Protein AF-0000000080747857 (afdb_homodimer)

Solvent-accessible surface area (backbone atoms only — not comparable to full-atom values): 18168 Å² total; per-residue (Å²): 107,66,57,78,46,68,78,31,70,60,82,55,69,85,40,59,37,29,27,47,71,53,48,70,87,49,86,64,90,66,82,72,63,71,44,78,47,37,51,54,61,51,41,72,74,31,52,24,34,41,38,31,35,34,47,44,58,64,29,63,53,42,58,71,52,43,49,47,42,43,64,75,38,40,67,60,43,40,74,64,56,38,53,33,35,35,39,34,22,41,48,57,42,42,39,35,45,52,38,42,47,72,74,64,55,56,51,40,86,50,38,45,49,33,14,25,64,72,30,50,60,35,48,43,34,63,42,48,30,80,77,49,93,91,25,58,32,23,19,22,22,25,37,31,30,48,73,51,24,19,68,39,67,24,68,38,90,46,38,81,73,55,67,55,58,40,22,44,70,49,51,56,70,70,96,107,64,58,78,46,68,79,31,69,62,83,56,68,86,41,57,36,29,26,49,72,53,46,71,87,50,84,64,90,65,82,71,64,72,44,78,49,36,49,54,61,51,41,72,76,31,54,24,34,42,37,32,34,33,47,45,58,64,29,63,54,43,58,70,50,43,49,48,42,43,62,76,39,41,67,60,42,40,74,64,56,37,53,34,36,35,40,33,22,42,47,57,42,43,39,34,44,52,39,42,49,72,72,64,54,57,51,42,84,50,37,43,49,32,15,26,64,74,30,52,61,36,48,45,36,63,42,47,30,78,77,51,94,92,24,59,31,24,20,22,23,26,38,32,31,47,74,49,24,20,67,40,70,24,69,37,90,46,39,81,73,56,68,57,58,40,21,42,70,51,49,56,70,71,96

Foldseek 3Di:
DAAADFQAFPDQDFAKKKAWWDAQVDPDPDDTDIDMDGPVVVCQVWFKEKEKEAFDQPQCCCQPAAVLQCVVCVVVCVVVPGQAYEYEKQDDRVSQVVSCVVSPNRTRRRYTHIHRHLCSRQVVNVQWDDPDDSDTIGFTWMWMHGRRGTQDTGHDPHRNHDDDCRHPVVVSVRD/DAAADFQAFPDQDFAKKKAWWDAQVDPDPDDTDIDMDGPVVVCQVWFKEKEKEAFDQPQCCVQPFAVLQCVVCVVVCVVVPGQAYEYEKQDDRVSQVVSCVVSPNRTRRRYTHIHRHLCSRQVVNVQWDDPDDSDTIGFTWMWMHGRRGTQDTGHDPHRNHDDDCRHVVNVSVRD

Organism: Candida glabrata (strain ATCC 2001 / BCRC 20586 / JCM 3761 / NBRC 0622 / NRRL Y-65 / CBS 138) (NCBI:txid284593)

Sequence (350 aa):
MAAPQVNEKFDVKDIKFQYIDFDQSVSHDACAMPSTTSWSDFLAKNKTVVITGAPAAFSPTCSISHIPGYISKLSDLEAKGVDQVVVVTVDNPFANEAWAKNLGVQNTKHIKFATDAGAELVRHLGYELKVGEGVYWSGRWTVIVKDGVVVYAGNESNPASDVTVSSVEEALKHLMAAPQVNEKFDVKDIKFQYIDFDQSVSHDACAMPSTTSWSDFLAKNKTVVITGAPAAFSPTCSISHIPGYISKLSDLEAKGVDQVVVVTVDNPFANEAWAKNLGVQNTKHIKFATDAGAELVRHLGYELKVGEGVYWSGRWTVIVKDGVVVYAGNESNPASDVTVSSVEEALKHL

Nearest PDB structures (foldseek):
  4dss-assembly1_A-2  TM=9.808E-01  e=6.074E-27  Saccharomyces cerevisiae S288C
  4h86-assembly1_A-2  TM=9.584E-01  e=3.049E-26  Saccharomyces cerevisiae S288C
  4dsq-assembly1_A  TM=9.529E-01  e=3.049E-26  Saccharomyces cerevisiae S288C
  4owy-assembly1_A  TM=9.624E-01  e=7.267E-26  Saccharomyces cerevisiae BY4741
  4owy-assembly2_C  TM=9.623E-01  e=4.394E-25  Saccharomyces cerevisiae BY4741

GO terms:
  GO:0062040 fungal biofilm matrix (C, IDA)
  GO:0005576 extracellular region (C, IDA)
  GO:0005829 cytosol (C, IDA)
  GO:0009986 cell surface (C, IDA)

InterPro domains:
  IPR013740 Redoxin [PF08534] (27-172)
  IPR013766 Thioredoxin domain [PS51352] (1-175)
  IPR036249 Thioredoxin-like superfamily [SSF52833] (36-174)
  IPR037944 Peroxiredoxin-5-like [PTHR10430] (13-174)
  IPR037944 Peroxiredoxin-5-like [cd03013] (30-173)

pLDDT: mean 95.69, std 7.65, range [52.0, 98.94]

Radius of gyration: 20.9 Å; Cα contacts (8 Å, |Δi|>4): 794; chains: 2; bounding box: 42×62×46 Å

Secondary structure (DSSP, 8-state):
-PPP-TTSB---TT-EEEE---BTTS---S-PPPEEEEHHHHHHH-SEEEEEE-SSTT-HHIIIIIHHHHHHTHHHHHHTT--EEEEEESS-HHHHHHHHHHTT--B-SSEEEEE-GGGHHHHHHT-EEEEETTEEEE--EEEEEETTEEEEEEE-SSTTT--STTSHHHHHHT-/-PPP-TTSB---TT-EEEE---BTTS---S-PPPEEEEHHHHHHH-SEEEEEE-SSTT-HHIIIIIHHHHHHTHHHHHHTT--EEEEEESS-HHHHHHHHHHTT--B-SSEEEEE-GGGHHHHHHT-EEEEETTEEEE--EEEEEETTEEEEEEE-SSTTT--STTSHHHHHHT-

Structure (mmCIF, N/CA/C/O backbone):
data_AF-0000000080747857-model_v1
#
loop_
_entity.id
_entity.type
_entity.pdbx_description
1 polymer 'Candida glabrata strain CBS138 chromosome M complete sequence'
#
loop_
_atom_site.group_PDB
_atom_site.id
_atom_site.type_symbol
_atom_site.label_atom_id
_atom_site.label_alt_id
_atom_site.label_comp_id
_atom_site.label_asym_id
_atom_site.label_entity_id
_atom_site.label_seq_id
_atom_site.pdbx_PDB_ins_code
_atom_site.Cartn_x
_atom_site.Cartn_y
_atom_site.Cartn_z
_atom_site.occupancy
_atom_site.B_iso_or_equiv
_atom_site.auth_seq_id
_atom_site.auth_comp_id
_atom_site.auth_asym_id
_atom_site.auth_atom_id
_atom_site.pdbx_PDB_model_num
ATOM 1 N N . MET A 1 1 ? -18.656 -13.203 -12.836 1 61.56 1 MET A N 1
ATOM 2 C CA . MET A 1 1 ? -17.312 -13.398 -12.297 1 61.56 1 MET A CA 1
ATOM 3 C C . MET A 1 1 ? -17.156 -14.805 -11.734 1 61.56 1 MET A C 1
ATOM 5 O O . MET A 1 1 ? -17.891 -15.211 -10.828 1 61.56 1 MET A O 1
ATOM 9 N N . ALA A 1 2 ? -16.719 -15.766 -12.328 1 73.12 2 ALA A N 1
ATOM 10 C CA . ALA A 1 2 ? -16.766 -17.109 -11.758 1 73.12 2 ALA A CA 1
ATOM 11 C C . ALA A 1 2 ? -15.414 -17.484 -11.141 1 73.12 2 ALA A C 1
ATOM 13 O O . ALA A 1 2 ? -14.359 -17.109 -11.664 1 73.12 2 ALA A O 1
ATOM 14 N N . ALA A 1 3 ? -15.445 -17.984 -9.969 1 88.62 3 ALA A N 1
ATOM 15 C CA . ALA A 1 3 ? -14.281 -18.516 -9.266 1 88.62 3 ALA A CA 1
ATOM 16 C C . ALA A 1 3 ? -13.531 -19.516 -10.141 1 88.62 3 ALA A C 1
ATOM 18 O O . ALA A 1 3 ? -14.148 -20.281 -10.883 1 88.62 3 ALA A O 1
ATOM 19 N N . PRO A 1 4 ? -12.273 -19.5 -10.164 1 96.44 4 PRO A N 1
ATOM 20 C CA . PRO A 1 4 ? -11.5 -20.469 -10.93 1 96.44 4 PRO A CA 1
ATOM 21 C C . PRO A 1 4 ? -11.906 -21.922 -10.617 1 96.44 4 PRO A C 1
ATOM 23 O O . PRO A 1 4 ? -12.195 -22.234 -9.469 1 96.44 4 PRO A O 1
ATOM 26 N N . GLN A 1 5 ? -11.953 -22.734 -11.664 1 96.12 5 GLN A N 1
ATOM 27 C CA . GLN A 1 5 ? -12.297 -24.141 -11.539 1 96.12 5 GLN A CA 1
ATOM 28 C C . GLN A 1 5 ? -11.172 -25.031 -12.062 1 96.12 5 GLN A C 1
ATOM 30 O O . GLN A 1 5 ? -10.633 -24.797 -13.141 1 96.12 5 GLN A O 1
ATOM 35 N N . VAL A 1 6 ? -10.914 -26.031 -11.328 1 97.75 6 VAL A N 1
ATOM 36 C CA . VAL A 1 6 ? -9.867 -26.969 -11.727 1 97.75 6 VAL A CA 1
ATOM 37 C C . VAL A 1 6 ? -10.219 -27.609 -13.07 1 97.75 6 VAL A C 1
ATOM 39 O O . VAL A 1 6 ? -11.383 -27.953 -13.312 1 97.75 6 VAL A O 1
ATOM 42 N N . ASN A 1 7 ? -9.297 -27.672 -13.891 1 97.94 7 ASN A N 1
ATOM 43 C CA . ASN A 1 7 ? -9.383 -28.281 -15.211 1 97.94 7 ASN A CA 1
ATOM 44 C C . ASN A 1 7 ? -10.055 -27.359 -16.219 1 97.94 7 ASN A C 1
ATOM 46 O O . ASN A 1 7 ? -10.383 -27.766 -17.328 1 97.94 7 ASN A O 1
ATOM 50 N N . GLU A 1 8 ? -10.297 -26.203 -15.859 1 97.31 8 GLU A N 1
ATOM 51 C CA . GLU A 1 8 ? -10.797 -25.172 -16.766 1 97.31 8 GLU A CA 1
ATOM 52 C C . GLU A 1 8 ? -9.734 -24.109 -17.031 1 97.31 8 GLU A C 1
ATOM 54 O O . GLU A 1 8 ? -8.789 -23.969 -16.266 1 97.31 8 GLU A O 1
ATOM 59 N N . LYS A 1 9 ? -9.906 -23.484 -18.109 1 96.88 9 LYS A N 1
ATOM 60 C CA . LYS A 1 9 ? -9.008 -22.375 -18.438 1 96.88 9 LYS A CA 1
ATOM 61 C C . LYS A 1 9 ? -9.094 -21.281 -17.375 1 96.88 9 LYS A C 1
ATOM 63 O O . LYS A 1 9 ? -10.18 -20.953 -16.906 1 96.88 9 LYS A O 1
ATOM 68 N N . PHE A 1 10 ? -7.961 -20.766 -16.922 1 97.12 10 PHE A N 1
ATOM 69 C CA . PHE A 1 10 ? -7.938 -19.609 -16.047 1 97.12 10 PHE A CA 1
ATOM 70 C C . PHE A 1 10 ? -8.312 -18.344 -16.797 1 97.12 10 PHE A C 1
ATOM 72 O O . PHE A 1 10 ? -7.449 -17.703 -17.406 1 97.12 10 PHE A O 1
ATOM 79 N N . ASP A 1 11 ? -9.453 -17.938 -16.719 1 93.06 11 ASP A N 1
ATOM 80 C CA . ASP A 1 11 ? -9.969 -16.797 -17.469 1 93.06 11 ASP A CA 1
ATOM 81 C C . ASP A 1 11 ? -9.688 -15.484 -16.75 1 93.06 11 ASP A C 1
ATOM 83 O O . ASP A 1 11 ? -10.312 -15.188 -15.727 1 93.06 11 ASP A O 1
ATOM 87 N N . VAL A 1 12 ? -8.805 -14.703 -17.25 1 92.69 12 VAL A N 1
ATOM 88 C CA . VAL A 1 12 ? -8.398 -13.461 -16.609 1 92.69 12 VAL A CA 1
ATOM 89 C C . VAL A 1 12 ? -8.711 -12.281 -17.531 1 92.69 12 VAL A C 1
ATOM 91 O O . VAL A 1 12 ? -8.367 -11.133 -17.219 1 92.69 12 VAL A O 1
ATOM 94 N N . LYS A 1 13 ? -9.367 -12.492 -18.562 1 89.44 13 LYS A N 1
ATOM 95 C CA . LYS A 1 13 ? -9.688 -11.445 -19.531 1 89.44 13 LYS A CA 1
ATOM 96 C C . LYS A 1 13 ? -8.445 -10.625 -19.891 1 89.44 13 LYS A C 1
ATOM 98 O O . LYS A 1 13 ? -7.352 -11.172 -20.031 1 89.44 13 LYS A O 1
ATOM 103 N N . ASP A 1 14 ? -8.562 -9.422 -20.156 1 91.62 14 ASP A N 1
ATOM 104 C CA . ASP A 1 14 ? -7.445 -8.539 -20.484 1 91.62 14 ASP A CA 1
ATOM 105 C C . ASP A 1 14 ? -7.012 -7.738 -19.25 1 91.62 14 ASP A C 1
ATOM 107 O O . ASP A 1 14 ? -6.539 -6.605 -19.391 1 91.62 14 ASP A O 1
ATOM 111 N N . ILE A 1 15 ? -7.129 -8.391 -18.156 1 96.88 15 ILE A N 1
ATOM 112 C CA . ILE A 1 15 ? -6.785 -7.691 -16.922 1 96.88 15 ILE A CA 1
ATOM 113 C C . ILE A 1 15 ? -5.27 -7.531 -16.812 1 96.88 15 ILE A C 1
ATOM 115 O O . ILE A 1 15 ? -4.52 -8.453 -17.141 1 96.88 15 ILE A O 1
ATOM 119 N N . LYS A 1 16 ? -4.855 -6.387 -16.391 1 97.38 16 LYS A N 1
ATOM 120 C CA . LYS A 1 16 ? -3.434 -6.082 -16.266 1 97.38 16 LYS A CA 1
ATOM 121 C C . LYS A 1 16 ? -3.01 -6.008 -14.797 1 97.38 16 LYS A C 1
ATOM 123 O O . LYS A 1 16 ? -3.855 -5.898 -13.906 1 97.38 16 LYS A O 1
ATOM 128 N N . PHE A 1 17 ? -1.795 -6.156 -14.547 1 98.06 17 PHE A N 1
ATOM 129 C CA . PHE A 1 17 ? -1.189 -5.906 -13.242 1 98.06 17 PHE A CA 1
ATOM 130 C C . PHE A 1 17 ? 0.179 -5.254 -13.398 1 98.06 17 PHE A C 1
ATOM 132 O O . PHE A 1 17 ? 0.71 -5.168 -14.508 1 98.06 17 PHE A O 1
ATOM 139 N N . GLN A 1 18 ? 0.685 -4.688 -12.367 1 98.12 18 GLN A N 1
ATOM 140 C CA . GLN A 1 18 ? 1.985 -4.023 -12.359 1 98.12 18 GLN A CA 1
ATOM 141 C C . GLN A 1 18 ? 2.928 -4.684 -11.352 1 98.12 18 GLN A C 1
ATOM 143 O O . GLN A 1 18 ? 2.479 -5.301 -10.383 1 98.12 18 GLN A O 1
ATOM 148 N N . TYR A 1 19 ? 4.16 -4.602 -11.602 1 98.19 19 TYR A N 1
ATOM 149 C CA . TYR A 1 19 ? 5.191 -5.07 -10.688 1 98.19 19 TYR A CA 1
ATOM 150 C C . TYR A 1 19 ? 6.508 -4.34 -10.922 1 98.19 19 TYR A C 1
ATOM 152 O O . TYR A 1 19 ? 6.66 -3.639 -11.93 1 98.19 19 TYR A O 1
ATOM 160 N N . ILE A 1 20 ? 7.375 -4.383 -9.992 1 97.69 20 ILE A N 1
ATOM 161 C CA . ILE A 1 20 ? 8.719 -3.842 -10.141 1 97.69 20 ILE A CA 1
ATOM 162 C C . ILE A 1 20 ? 9.742 -4.969 -10.031 1 97.69 20 ILE A C 1
ATOM 164 O O . ILE A 1 20 ? 9.75 -5.723 -9.055 1 97.69 20 ILE A O 1
ATOM 168 N N . ASP A 1 21 ? 10.57 -5.105 -11.047 1 96.12 21 ASP A N 1
ATOM 169 C CA . ASP A 1 21 ? 11.68 -6.055 -11 1 96.12 21 ASP A CA 1
ATOM 170 C C . ASP A 1 21 ? 12.891 -5.461 -10.281 1 96.12 21 ASP A C 1
ATOM 172 O O . ASP A 1 21 ? 13.18 -4.273 -10.43 1 96.12 21 ASP A O 1
ATOM 176 N N . PHE A 1 22 ? 13.477 -6.281 -9.492 1 94.62 22 PHE A N 1
ATOM 177 C CA . PHE A 1 22 ? 14.734 -5.867 -8.891 1 94.62 22 PHE A CA 1
ATOM 178 C C . PHE A 1 22 ? 15.664 -7.062 -8.703 1 94.62 22 PHE A C 1
ATOM 180 O O . PHE A 1 22 ? 15.219 -8.211 -8.758 1 94.62 22 PHE A O 1
ATOM 187 N N . ASP A 1 23 ? 16.953 -6.785 -8.672 1 93.94 23 ASP A N 1
ATOM 188 C CA . ASP A 1 23 ? 18.047 -7.711 -8.367 1 93.94 23 ASP A CA 1
ATOM 189 C C . ASP A 1 23 ? 19.109 -7.047 -7.5 1 93.94 23 ASP A C 1
ATOM 191 O O . ASP A 1 23 ? 19.859 -6.199 -7.98 1 93.94 23 ASP A O 1
ATOM 195 N N . GLN A 1 24 ? 19.156 -7.449 -6.27 1 90.19 24 GLN A N 1
ATOM 196 C CA . GLN A 1 24 ? 20 -6.789 -5.281 1 90.19 24 GLN A CA 1
ATOM 197 C C . GLN A 1 24 ? 21.484 -6.977 -5.609 1 90.19 24 GLN A C 1
ATOM 199 O O . GLN A 1 24 ? 22.344 -6.25 -5.098 1 90.19 24 GLN A O 1
ATOM 204 N N . SER A 1 25 ? 21.844 -7.992 -6.398 1 88.56 25 SER A N 1
ATOM 205 C CA . SER A 1 25 ? 23.219 -8.242 -6.77 1 88.56 25 SER A CA 1
ATOM 206 C C . SER A 1 25 ? 23.703 -7.266 -7.84 1 88.56 25 SER A C 1
ATOM 208 O O . SER A 1 25 ? 24.906 -7.148 -8.094 1 88.56 25 SER A O 1
ATOM 210 N N . VAL A 1 26 ? 22.734 -6.656 -8.523 1 81.12 26 VAL A N 1
ATOM 211 C CA . VAL A 1 26 ? 23.078 -5.707 -9.578 1 81.12 26 VAL A CA 1
ATOM 212 C C . VAL A 1 26 ? 22.984 -4.281 -9.039 1 81.12 26 VAL A C 1
ATOM 214 O O . VAL A 1 26 ? 22.031 -3.939 -8.328 1 81.12 26 VAL A O 1
ATOM 217 N N . SER A 1 27 ? 24.062 -3.678 -8.711 1 62.72 27 SER A N 1
ATOM 218 C CA . SER A 1 27 ? 24.078 -2.322 -8.172 1 62.72 27 SER A CA 1
ATOM 219 C C . SER A 1 27 ? 23.266 -1.37 -9.039 1 62.72 27 SER A C 1
ATOM 221 O O . SER A 1 27 ? 23.5 -1.279 -10.25 1 62.72 27 SER A O 1
ATOM 223 N N . HIS A 1 28 ? 22.031 -1.531 -9.039 1 61.31 28 HIS A N 1
ATOM 224 C CA . HIS A 1 28 ? 21.438 -0.527 -9.914 1 61.31 28 HIS A CA 1
ATOM 225 C C . HIS A 1 28 ? 21.062 0.73 -9.133 1 61.31 28 HIS A C 1
ATOM 227 O O . HIS A 1 28 ? 20.609 0.646 -7.984 1 61.31 28 HIS A O 1
ATOM 233 N N . ASP A 1 29 ? 21.766 1.874 -9.359 1 52 29 ASP A N 1
ATOM 234 C CA . ASP A 1 29 ? 21.547 3.213 -8.82 1 52 29 ASP A CA 1
ATOM 235 C C . ASP A 1 29 ? 20.109 3.678 -9.055 1 52 29 ASP A C 1
ATOM 237 O O . ASP A 1 29 ? 19.625 4.594 -8.383 1 52 29 ASP A O 1
ATOM 241 N N . ALA A 1 30 ? 19.578 3.145 -10.172 1 55.16 30 ALA A N 1
ATOM 242 C CA . ALA A 1 30 ? 18.375 3.854 -10.609 1 55.16 30 ALA A CA 1
ATOM 243 C C . ALA A 1 30 ? 17.125 3.213 -10.031 1 55.16 30 ALA A C 1
ATOM 245 O O . ALA A 1 30 ? 17.078 2.002 -9.812 1 55.16 30 ALA A O 1
ATOM 246 N N . CYS A 1 31 ? 16.25 3.924 -9.445 1 63.53 31 CYS A N 1
ATOM 247 C CA . CYS A 1 31 ? 14.938 3.551 -8.945 1 63.53 31 CYS A CA 1
ATOM 248 C C . CYS A 1 31 ? 14.164 2.766 -10 1 63.53 31 CYS A C 1
ATOM 250 O O . CYS A 1 31 ? 13.836 3.299 -11.062 1 63.53 31 CYS A O 1
ATOM 252 N N . ALA A 1 32 ? 13.922 1.528 -9.711 1 79.75 32 ALA A N 1
ATOM 253 C CA . ALA A 1 32 ? 13.148 0.729 -10.656 1 79.75 32 ALA A CA 1
ATOM 254 C C . ALA A 1 32 ? 11.695 1.201 -10.703 1 79.75 32 ALA A C 1
ATOM 256 O O . ALA A 1 32 ? 11.109 1.548 -9.68 1 79.75 32 ALA A O 1
ATOM 257 N N . MET A 1 33 ? 11.227 1.421 -11.914 1 90.56 33 MET A N 1
ATOM 258 C CA . MET A 1 33 ? 9.852 1.853 -12.148 1 90.56 33 MET A CA 1
ATOM 259 C C . MET A 1 33 ? 8.945 0.656 -12.422 1 90.56 33 MET A C 1
ATOM 261 O O . MET A 1 33 ? 9.406 -0.382 -12.898 1 90.56 33 MET A O 1
ATOM 265 N N . PRO A 1 34 ? 7.691 0.808 -12.109 1 96.62 34 PRO A N 1
ATOM 266 C CA . PRO A 1 34 ? 6.754 -0.296 -12.328 1 96.62 34 PRO A CA 1
ATOM 267 C C . PRO A 1 34 ? 6.602 -0.662 -13.805 1 96.62 34 PRO A C 1
ATOM 269 O O . PRO A 1 34 ? 6.598 0.221 -14.664 1 96.62 34 PRO A O 1
ATOM 272 N N . SER A 1 35 ? 6.535 -1.894 -14.062 1 97 35 SER A N 1
ATOM 273 C CA . SER A 1 35 ? 6.164 -2.43 -15.367 1 97 35 SER A CA 1
ATOM 274 C C . SER A 1 35 ? 4.715 -2.904 -15.383 1 97 35 SER A C 1
ATOM 276 O O . SER A 1 35 ? 4.211 -3.4 -14.367 1 97 35 SER A O 1
ATOM 278 N N . THR A 1 36 ? 4.051 -2.773 -16.531 1 97.19 36 THR A N 1
ATOM 279 C CA . THR A 1 36 ? 2.676 -3.23 -16.703 1 97.19 36 THR A CA 1
ATOM 280 C C . THR A 1 36 ? 2.611 -4.398 -17.688 1 97.19 36 THR A C 1
ATOM 282 O O . THR A 1 36 ? 3.295 -4.395 -18.703 1 97.19 36 THR A O 1
ATOM 285 N N . THR A 1 37 ? 1.903 -5.363 -17.375 1 97.38 37 THR A N 1
ATOM 286 C CA . THR A 1 37 ? 1.654 -6.484 -18.281 1 97.38 37 THR A CA 1
ATOM 287 C C . THR A 1 37 ? 0.251 -7.047 -18.062 1 97.38 37 THR A C 1
ATOM 289 O O . THR A 1 37 ? -0.43 -6.684 -17.109 1 97.38 37 THR A O 1
ATOM 292 N N . SER A 1 38 ? -0.25 -7.797 -19.016 1 97.69 38 SER A N 1
ATOM 293 C CA . SER A 1 38 ? -1.534 -8.477 -18.875 1 97.69 38 SER A CA 1
ATOM 294 C C . SER A 1 38 ? -1.353 -9.891 -18.328 1 97.69 38 SER A C 1
ATOM 296 O O . SER A 1 38 ? -0.337 -10.531 -18.594 1 97.69 38 SER A O 1
ATOM 298 N N . TRP A 1 39 ? -2.34 -10.367 -17.625 1 97.56 39 TRP A N 1
ATOM 299 C CA . TRP A 1 39 ? -2.307 -11.734 -17.125 1 97.56 39 TRP A CA 1
ATOM 300 C C . TRP A 1 39 ? -2.234 -12.734 -18.281 1 97.56 39 TRP A C 1
ATOM 302 O O . TRP A 1 39 ? -1.509 -13.727 -18.203 1 97.56 39 TRP A O 1
ATOM 312 N N . SER A 1 40 ? -2.961 -12.477 -19.344 1 96.81 40 SER A N 1
ATOM 313 C CA . SER A 1 40 ? -2.947 -13.352 -20.5 1 96.81 40 SER A CA 1
ATOM 314 C C . SER A 1 40 ? -1.541 -13.484 -21.078 1 96.81 40 SER A C 1
ATOM 316 O O . SER A 1 40 ? -1.079 -14.594 -21.359 1 96.81 40 SER A O 1
ATOM 318 N N . ASP A 1 41 ? -0.874 -12.352 -21.297 1 97.25 41 ASP A N 1
ATOM 319 C CA . ASP A 1 41 ? 0.488 -12.359 -21.828 1 97.25 41 ASP A CA 1
ATOM 320 C C . ASP A 1 41 ? 1.444 -13.062 -20.859 1 97.25 41 ASP A C 1
ATOM 322 O O . ASP A 1 41 ? 2.301 -13.836 -21.281 1 97.25 41 ASP A O 1
ATOM 326 N N . PHE A 1 42 ? 1.298 -12.758 -19.609 1 98.19 42 PHE A N 1
ATOM 327 C CA . PHE A 1 42 ? 2.174 -13.328 -18.578 1 98.19 42 PHE A CA 1
ATOM 328 C C . PHE A 1 42 ? 2.039 -14.844 -18.547 1 98.19 42 PHE A C 1
ATOM 330 O O . PHE A 1 42 ? 3.039 -15.562 -18.5 1 98.19 42 PHE A O 1
ATOM 337 N N . LEU A 1 43 ? 0.81 -15.305 -18.594 1 97.81 43 LEU A N 1
ATOM 338 C CA . LEU A 1 43 ? 0.535 -16.734 -18.516 1 97.81 43 LEU A CA 1
ATOM 339 C C . LEU A 1 43 ? 0.952 -17.438 -19.812 1 97.81 43 LEU A C 1
ATOM 341 O O . LEU A 1 43 ? 1.294 -18.625 -19.797 1 97.81 43 LEU A O 1
ATOM 345 N N . ALA A 1 44 ? 0.939 -16.75 -20.891 1 96.88 44 ALA A N 1
ATOM 346 C CA . ALA A 1 44 ? 1.399 -17.328 -22.156 1 96.88 44 ALA A CA 1
ATOM 347 C C . ALA A 1 44 ? 2.91 -17.531 -22.141 1 96.88 44 ALA A C 1
ATOM 349 O O . ALA A 1 44 ? 3.42 -18.453 -22.812 1 96.88 44 ALA A O 1
ATOM 350 N N . LYS A 1 45 ? 3.627 -16.766 -21.375 1 97.56 45 LYS A N 1
ATOM 351 C CA . LYS A 1 45 ? 5.086 -16.797 -21.344 1 97.56 45 LYS A CA 1
ATOM 352 C C . LYS A 1 45 ? 5.59 -17.75 -20.266 1 97.56 45 LYS A C 1
ATOM 354 O O . LYS A 1 45 ? 6.773 -18.094 -20.234 1 97.56 45 LYS A O 1
ATOM 359 N N . ASN A 1 46 ? 4.711 -18.031 -19.344 1 98.31 46 ASN A N 1
ATOM 360 C CA . ASN A 1 46 ? 5.047 -18.891 -18.203 1 98.31 46 ASN A CA 1
ATOM 361 C C . ASN A 1 46 ? 4.145 -20.125 -18.141 1 98.31 46 ASN A C 1
ATOM 363 O O . ASN A 1 46 ? 2.93 -19.984 -17.969 1 98.31 46 ASN A O 1
ATOM 367 N N . LYS A 1 47 ? 4.703 -21.281 -18.25 1 98.12 47 LYS A N 1
ATOM 368 C CA . LYS A 1 47 ? 3.941 -22.531 -18.375 1 98.12 47 LYS A CA 1
ATOM 369 C C . LYS A 1 47 ? 3.26 -22.891 -17.062 1 98.12 47 LYS A C 1
ATOM 371 O O . LYS A 1 47 ? 2.07 -23.203 -17.031 1 98.12 47 LYS A O 1
ATOM 376 N N . THR A 1 48 ? 4.004 -22.922 -15.961 1 98.81 48 THR A N 1
ATOM 377 C CA . THR A 1 48 ? 3.473 -23.219 -14.641 1 98.81 48 THR A CA 1
ATOM 378 C C . THR A 1 48 ? 3.635 -22.031 -13.703 1 98.81 48 THR A C 1
ATOM 380 O O . THR A 1 48 ? 4.758 -21.641 -13.367 1 98.81 48 THR A O 1
ATOM 383 N N . VAL A 1 49 ? 2.494 -21.438 -13.266 1 98.88 49 VAL A N 1
ATOM 384 C CA . VAL A 1 49 ? 2.498 -20.25 -12.422 1 98.88 49 VAL A CA 1
ATOM 385 C C . VAL A 1 49 ? 1.689 -20.516 -11.156 1 98.88 49 VAL A C 1
ATOM 387 O O . VAL A 1 49 ? 0.574 -21.031 -11.219 1 98.88 49 VAL A O 1
ATOM 390 N N . VAL A 1 50 ? 2.266 -20.25 -10 1 98.94 50 VAL A N 1
ATOM 391 C CA . VAL A 1 50 ? 1.551 -20.203 -8.734 1 98.94 50 VAL A CA 1
ATOM 392 C C . VAL A 1 50 ? 1.174 -18.766 -8.406 1 98.94 50 VAL A C 1
ATOM 394 O O . VAL A 1 50 ? 2.045 -17.891 -8.312 1 98.94 50 VAL A O 1
ATOM 397 N N . ILE A 1 51 ? -0.084 -18.469 -8.312 1 98.94 51 ILE A N 1
ATOM 398 C CA . ILE A 1 51 ? -0.598 -17.141 -7.992 1 98.94 51 ILE A CA 1
ATOM 399 C 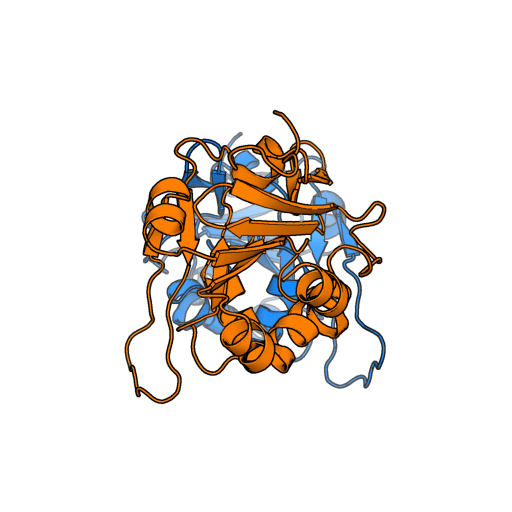C . ILE A 1 51 ? -1.243 -17.156 -6.609 1 98.94 51 ILE A C 1
ATOM 401 O O . ILE A 1 51 ? -2.133 -17.969 -6.34 1 98.94 51 ILE A O 1
ATOM 405 N N . THR A 1 52 ? -0.782 -16.328 -5.738 1 98.94 52 THR A N 1
ATOM 406 C CA . THR A 1 52 ? -1.372 -16.312 -4.402 1 98.94 52 THR A CA 1
ATOM 407 C C . THR A 1 52 ? -1.736 -14.875 -4.004 1 98.94 52 THR A C 1
ATOM 409 O O . THR A 1 52 ? -0.953 -13.953 -4.211 1 98.94 52 THR A O 1
ATOM 412 N N . GLY A 1 53 ? -2.953 -14.703 -3.562 1 98.88 53 GLY A N 1
ATOM 413 C CA . GLY A 1 53 ? -3.439 -13.414 -3.102 1 98.88 53 GLY A CA 1
ATOM 414 C C . GLY A 1 53 ? -3.176 -13.172 -1.627 1 98.88 53 GLY A C 1
ATOM 415 O O . GLY A 1 53 ? -3.334 -14.07 -0.805 1 98.88 53 GLY A O 1
ATOM 416 N N . ALA A 1 54 ? -2.762 -12.016 -1.293 1 98.88 54 ALA A N 1
ATOM 417 C CA . ALA A 1 54 ? -2.541 -11.555 0.075 1 98.88 54 ALA A CA 1
ATOM 418 C C . ALA A 1 54 ? -3.324 -10.273 0.353 1 98.88 54 ALA A C 1
ATOM 420 O O . ALA A 1 54 ? -3.336 -9.352 -0.468 1 98.88 54 ALA A O 1
ATOM 421 N N . PRO A 1 55 ? -3.951 -10.195 1.472 1 98.5 55 PRO A N 1
ATOM 422 C CA . PRO A 1 55 ? -4.852 -9.07 1.741 1 98.5 55 PRO A CA 1
ATOM 423 C C . PRO A 1 55 ? -4.141 -7.715 1.684 1 98.5 55 PRO A C 1
ATOM 425 O O . PRO A 1 55 ? -4.605 -6.801 1.001 1 98.5 55 PRO A O 1
ATOM 428 N N . ALA A 1 56 ? -2.971 -7.676 2.395 1 98.38 56 ALA A N 1
ATOM 429 C CA . ALA A 1 56 ? -2.299 -6.383 2.475 1 98.38 56 ALA A CA 1
ATOM 430 C C . ALA A 1 56 ? -0.792 -6.555 2.645 1 98.38 56 ALA A C 1
ATOM 432 O O . ALA A 1 56 ? -0.342 -7.316 3.506 1 98.38 56 ALA A O 1
ATOM 433 N N . ALA A 1 57 ? -0.016 -5.789 1.797 1 98.69 57 ALA A N 1
ATOM 434 C CA . ALA A 1 57 ? 1.429 -5.734 2.004 1 98.69 57 ALA A CA 1
ATOM 435 C C . ALA A 1 57 ? 1.763 -5.285 3.422 1 98.69 57 ALA A C 1
ATOM 437 O O . ALA A 1 57 ? 1.15 -4.348 3.943 1 98.69 57 ALA A O 1
ATOM 438 N N . PHE A 1 58 ? 2.746 -5.988 4.098 1 98.12 58 PHE A N 1
ATOM 439 C CA . PHE A 1 58 ? 3.305 -5.664 5.406 1 98.12 58 PHE A CA 1
ATOM 440 C C . PHE A 1 58 ? 2.348 -6.07 6.52 1 98.12 58 PHE A C 1
ATOM 442 O O . PHE A 1 58 ? 2.678 -5.953 7.699 1 98.12 58 PHE A O 1
ATOM 449 N N . SER A 1 59 ? 1.122 -6.578 6.164 1 97.38 59 SER A N 1
ATOM 450 C CA . SER A 1 59 ? 0.235 -7.047 7.223 1 97.38 59 SER A CA 1
ATOM 451 C C . SER A 1 59 ? 0.806 -8.273 7.922 1 97.38 59 SER A C 1
ATOM 453 O O . SER A 1 59 ? 1.585 -9.023 7.332 1 97.38 59 SER A O 1
ATOM 455 N N . PRO A 1 60 ? 0.463 -8.5 9.156 1 96.12 60 PRO A N 1
ATOM 456 C CA . PRO A 1 60 ? 1.135 -9.508 9.977 1 96.12 60 PRO A CA 1
ATOM 457 C C . PRO A 1 60 ? 1.018 -10.914 9.398 1 96.12 60 PRO A C 1
ATOM 459 O O . PRO A 1 60 ? 2.033 -11.57 9.156 1 96.12 60 PRO A O 1
ATOM 462 N N . THR A 1 61 ? -0.204 -11.422 9.102 1 96.5 61 THR A N 1
ATOM 463 C CA . THR A 1 61 ? -0.367 -12.781 8.609 1 96.5 61 THR A CA 1
ATOM 464 C C . THR A 1 61 ? 0.315 -12.953 7.254 1 96.5 61 THR A C 1
ATOM 466 O O . THR A 1 61 ? 0.941 -13.977 6.992 1 96.5 61 THR A O 1
ATOM 469 N N . CYS A 1 62 ? 0.267 -11.992 6.438 1 97.81 62 CYS A N 1
ATOM 470 C CA . CYS A 1 62 ? 0.912 -12.031 5.133 1 97.81 62 CYS A CA 1
ATOM 471 C C . CYS A 1 62 ? 2.428 -12.086 5.273 1 97.81 62 CYS A C 1
ATOM 473 O O . CYS A 1 62 ? 3.109 -12.727 4.469 1 97.81 62 CYS A O 1
ATOM 475 N N . SER A 1 63 ? 2.967 -11.445 6.305 1 97.75 63 SER A N 1
ATOM 476 C CA . SER A 1 63 ? 4.398 -11.188 6.398 1 97.75 63 SER A CA 1
ATOM 477 C C . SER A 1 63 ? 5.078 -12.18 7.336 1 97.75 63 SER A C 1
ATOM 479 O O . SER A 1 63 ? 6.301 -12.32 7.316 1 97.75 63 SER A O 1
ATOM 481 N N . ILE A 1 64 ? 4.289 -12.812 8.203 1 96.25 64 ILE A N 1
ATOM 482 C CA . ILE A 1 64 ? 4.887 -13.695 9.203 1 96.25 64 ILE A CA 1
ATOM 483 C C . ILE A 1 64 ? 4.773 -15.141 8.742 1 96.25 64 ILE A C 1
ATOM 485 O O . ILE A 1 64 ? 5.703 -15.93 8.922 1 96.25 64 ILE A O 1
ATOM 489 N N . SER A 1 65 ? 3.656 -15.469 8.086 1 95.94 65 SER A N 1
ATOM 490 C CA . SER A 1 65 ? 3.387 -16.875 7.805 1 95.94 65 SER A CA 1
ATOM 491 C C . SER A 1 65 ? 3.152 -17.109 6.316 1 95.94 65 SER A C 1
ATOM 493 O O . SER A 1 65 ? 3.871 -17.891 5.684 1 95.94 65 SER A O 1
ATOM 495 N N . HIS A 1 66 ? 2.365 -16.438 5.637 1 98.62 66 HIS A N 1
ATOM 496 C CA . HIS A 1 66 ? 1.861 -16.734 4.297 1 98.62 66 HIS A CA 1
ATOM 497 C C . HIS A 1 66 ? 2.963 -16.594 3.252 1 98.62 66 HIS A C 1
ATOM 499 O O . HIS A 1 66 ? 3.537 -17.594 2.814 1 98.62 66 HIS A O 1
ATOM 505 N N . ILE A 1 67 ? 3.514 -15.422 3.062 1 98.88 67 ILE A N 1
ATOM 506 C CA . ILE A 1 67 ? 4.398 -15.156 1.936 1 98.88 67 ILE A CA 1
ATOM 507 C C . ILE A 1 67 ? 5.805 -15.664 2.252 1 98.88 67 ILE A C 1
ATOM 509 O O . ILE A 1 67 ? 6.504 -16.172 1.368 1 98.88 67 ILE A O 1
ATOM 513 N N . PRO A 1 68 ? 6.289 -15.578 3.506 1 98.81 68 PRO A N 1
ATOM 514 C CA . PRO A 1 68 ? 7.59 -16.172 3.816 1 98.81 68 PRO A CA 1
ATOM 515 C C . PRO A 1 68 ? 7.664 -17.656 3.473 1 98.81 68 PRO A C 1
ATOM 517 O O . PRO A 1 68 ? 8.727 -18.156 3.094 1 98.81 68 PRO A O 1
ATOM 520 N N . GLY A 1 69 ? 6.566 -18.359 3.619 1 98.75 69 GLY A N 1
ATOM 521 C CA . GLY A 1 69 ? 6.535 -19.734 3.164 1 98.75 69 GLY A CA 1
ATOM 522 C C . GLY A 1 69 ? 6.883 -19.891 1.695 1 98.75 69 GLY A C 1
ATOM 523 O O . GLY A 1 69 ? 7.715 -20.719 1.332 1 98.75 69 GLY A O 1
ATOM 524 N N . TYR A 1 70 ? 6.281 -19.062 0.872 1 98.94 70 TYR A N 1
ATOM 525 C CA . TYR A 1 70 ? 6.539 -19.109 -0.562 1 98.94 70 TYR A CA 1
ATOM 526 C C . TYR A 1 70 ? 7.984 -18.719 -0.867 1 98.94 70 TYR A C 1
ATOM 528 O O . TYR A 1 70 ? 8.617 -19.297 -1.751 1 98.94 70 TYR A O 1
ATOM 536 N N . ILE A 1 71 ? 8.508 -17.75 -0.171 1 98.75 71 ILE A N 1
ATOM 537 C CA . ILE A 1 71 ? 9.875 -17.297 -0.386 1 98.75 71 ILE A CA 1
ATOM 538 C C . ILE A 1 71 ? 10.859 -18.391 0.021 1 98.75 71 ILE A C 1
ATOM 540 O O . ILE A 1 71 ? 11.789 -18.703 -0.726 1 98.75 71 ILE A O 1
ATOM 544 N N . SER A 1 72 ? 10.648 -19.016 1.158 1 98.56 72 SER A N 1
ATOM 545 C CA . SER A 1 72 ? 11.57 -20.016 1.684 1 98.56 72 SER A CA 1
ATOM 546 C C . SER A 1 72 ? 11.562 -21.281 0.824 1 98.56 72 SER A C 1
ATOM 548 O O . SER A 1 72 ? 12.562 -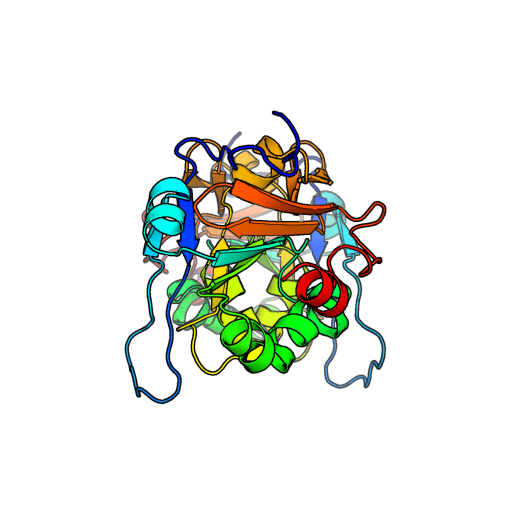22.016 0.771 1 98.56 72 SER A O 1
ATOM 550 N N . LYS A 1 73 ? 10.477 -21.562 0.132 1 98.62 73 LYS A N 1
ATOM 551 C CA . LYS A 1 73 ? 10.352 -22.781 -0.651 1 98.62 73 LYS A CA 1
ATOM 552 C C . LYS A 1 73 ? 10.406 -22.484 -2.148 1 98.62 73 LYS A C 1
ATOM 554 O O . LYS A 1 73 ? 9.977 -23.312 -2.963 1 98.62 73 LYS A O 1
ATOM 559 N N . LEU A 1 74 ? 10.891 -21.359 -2.469 1 98.62 74 LEU A N 1
ATOM 560 C CA . LEU A 1 74 ? 10.922 -20.953 -3.871 1 98.62 74 LEU A CA 1
ATOM 561 C C . LEU A 1 74 ? 11.711 -21.953 -4.703 1 98.62 74 LEU A C 1
ATOM 563 O O . LEU A 1 74 ? 11.297 -22.328 -5.805 1 98.62 74 LEU A O 1
ATOM 567 N N . SER A 1 75 ? 12.867 -22.406 -4.18 1 98.25 75 SER A N 1
ATOM 568 C CA . SER A 1 75 ? 13.688 -23.375 -4.895 1 98.25 75 SER A CA 1
ATOM 569 C C . SER A 1 75 ? 12.953 -24.688 -5.074 1 98.25 75 SER A C 1
ATOM 571 O O . SER A 1 75 ? 13.102 -25.359 -6.102 1 98.25 75 SER A O 1
ATOM 573 N N . ASP A 1 76 ? 12.227 -25.094 -4.031 1 98.62 76 ASP A N 1
ATOM 574 C CA . ASP A 1 76 ? 11.414 -26.312 -4.129 1 98.62 76 ASP A CA 1
ATOM 575 C C . ASP A 1 76 ? 10.352 -26.172 -5.219 1 98.62 76 ASP A C 1
ATOM 577 O O . ASP A 1 76 ? 10.102 -27.125 -5.969 1 98.62 76 ASP A O 1
ATOM 581 N N . LEU A 1 77 ? 9.727 -25.031 -5.277 1 98.88 77 LEU A N 1
ATOM 582 C CA . LEU A 1 77 ? 8.711 -24.766 -6.293 1 98.88 77 LEU A CA 1
ATOM 583 C C . LEU A 1 77 ? 9.32 -24.812 -7.691 1 98.88 77 LEU A C 1
ATOM 585 O O . LEU A 1 77 ? 8.742 -25.422 -8.602 1 98.88 77 LEU A O 1
ATOM 589 N N . GLU A 1 78 ? 10.461 -24.219 -7.836 1 98.44 78 GLU A N 1
ATOM 590 C CA . GLU A 1 78 ? 11.164 -24.25 -9.117 1 98.44 78 GLU A CA 1
ATOM 591 C C . GLU A 1 78 ? 11.508 -25.672 -9.523 1 98.44 78 GLU A C 1
ATOM 593 O O . GLU A 1 78 ? 11.367 -26.047 -10.688 1 98.44 78 GLU A O 1
ATOM 598 N N . ALA A 1 79 ? 11.977 -26.391 -8.57 1 98.38 79 ALA A N 1
ATOM 599 C CA . ALA A 1 79 ? 12.359 -27.781 -8.82 1 98.38 79 ALA A CA 1
ATOM 600 C C . ALA A 1 79 ? 11.164 -28.609 -9.305 1 98.38 79 ALA A C 1
ATOM 602 O O . ALA A 1 79 ? 11.328 -29.578 -10.031 1 98.38 79 ALA A O 1
ATOM 603 N N . LYS A 1 80 ? 9.977 -28.141 -8.922 1 98.25 80 LYS A N 1
ATOM 604 C CA . LYS A 1 80 ? 8.75 -28.828 -9.312 1 98.25 80 LYS A CA 1
ATOM 605 C C . LYS A 1 80 ? 8.211 -28.281 -10.633 1 98.25 80 LYS A C 1
ATOM 607 O O . LYS A 1 80 ? 7.113 -28.641 -11.062 1 98.25 80 LYS A O 1
ATOM 612 N N . GLY A 1 81 ? 8.945 -27.375 -11.195 1 98.38 81 GLY A N 1
ATOM 613 C CA . GLY A 1 81 ? 8.617 -26.922 -12.539 1 98.38 81 GLY A CA 1
ATOM 614 C C . GLY A 1 81 ? 7.879 -25.594 -12.539 1 98.38 81 GLY A C 1
ATOM 615 O O . GLY A 1 81 ? 7.363 -25.172 -13.578 1 98.38 81 GLY A O 1
ATOM 616 N N . VAL A 1 82 ? 7.777 -24.984 -11.414 1 98.88 82 VAL A N 1
ATOM 617 C CA . VAL A 1 82 ? 7.125 -23.688 -11.359 1 98.88 82 VAL A CA 1
ATOM 618 C C . VAL A 1 82 ? 8.023 -22.625 -11.984 1 98.88 82 VAL A C 1
ATOM 620 O O . VAL A 1 82 ? 9.172 -22.453 -11.57 1 98.88 82 VAL A O 1
ATOM 623 N N . ASP A 1 83 ? 7.492 -21.891 -12.961 1 98.75 83 ASP A N 1
ATOM 624 C CA . ASP A 1 83 ? 8.227 -20.828 -13.625 1 98.75 83 ASP A CA 1
ATOM 625 C C . ASP A 1 83 ? 8.211 -19.547 -12.805 1 98.75 83 ASP A C 1
ATOM 627 O O . ASP A 1 83 ? 9.227 -18.859 -12.688 1 98.75 83 ASP A O 1
ATOM 631 N N . GLN A 1 84 ? 7.008 -19.25 -12.289 1 98.81 84 GLN A N 1
ATOM 632 C CA . GLN A 1 84 ? 6.812 -18 -11.555 1 98.81 84 GLN A CA 1
ATOM 633 C C . GLN A 1 84 ? 5.879 -18.203 -10.367 1 98.81 84 GLN A C 1
ATOM 635 O O . GLN A 1 84 ? 4.902 -18.938 -10.453 1 98.81 84 GLN A O 1
ATOM 640 N N . VAL A 1 85 ? 6.18 -17.594 -9.312 1 98.94 85 VAL A N 1
ATOM 641 C CA . VAL A 1 85 ? 5.25 -17.312 -8.219 1 98.94 85 VAL A CA 1
ATOM 642 C C . VAL A 1 85 ? 4.82 -15.844 -8.273 1 98.94 85 VAL A C 1
ATOM 644 O O . VAL A 1 85 ? 5.656 -14.953 -8.422 1 98.94 85 VAL A O 1
ATOM 647 N N . VAL A 1 86 ? 3.537 -15.586 -8.219 1 98.94 86 VAL A N 1
ATOM 648 C CA . VAL A 1 86 ? 3.049 -14.211 -8.219 1 98.94 86 VAL A CA 1
ATOM 649 C C . VAL A 1 86 ? 2.262 -13.945 -6.941 1 98.94 86 VAL A C 1
ATOM 651 O O . VAL A 1 86 ? 1.252 -14.602 -6.676 1 98.94 86 VAL A O 1
ATOM 654 N N . VAL A 1 87 ? 2.748 -13.062 -6.148 1 98.94 87 VAL A N 1
ATOM 655 C CA . VAL A 1 87 ? 2.039 -12.547 -4.977 1 98.94 87 VAL A CA 1
ATOM 656 C C . VAL A 1 87 ? 1.176 -11.352 -5.379 1 98.94 87 VAL A C 1
ATOM 658 O O . VAL A 1 87 ? 1.685 -10.352 -5.891 1 98.94 87 VAL A O 1
ATOM 661 N N . VAL A 1 88 ? -0.095 -11.453 -5.156 1 98.94 88 VAL A N 1
ATOM 662 C CA . VAL A 1 88 ? -1.024 -10.438 -5.641 1 98.94 88 VAL A CA 1
ATOM 663 C C . VAL A 1 88 ? -1.6 -9.656 -4.461 1 98.94 88 VAL A C 1
ATOM 665 O O . VAL A 1 88 ? -2.174 -10.242 -3.541 1 98.94 88 VAL A O 1
ATOM 668 N N . THR A 1 89 ? -1.441 -8.391 -4.402 1 98.88 89 THR A N 1
ATOM 669 C CA . THR A 1 89 ? -2.156 -7.465 -3.533 1 98.88 89 THR A CA 1
ATOM 670 C C . THR A 1 89 ? -2.738 -6.305 -4.34 1 98.88 89 THR A C 1
ATOM 672 O O . THR A 1 89 ? -2.496 -6.199 -5.543 1 98.88 89 THR A O 1
ATOM 675 N N . VAL A 1 90 ? -3.541 -5.453 -3.67 1 98.25 90 VAL A N 1
ATOM 676 C CA . VAL A 1 90 ? -4.066 -4.266 -4.34 1 98.25 90 VAL A CA 1
ATOM 677 C C . VAL A 1 90 ? -3.174 -3.064 -4.031 1 98.25 90 VAL A C 1
ATOM 679 O O . VAL A 1 90 ? -3.479 -1.939 -4.434 1 98.25 90 VAL A O 1
ATOM 682 N N . ASP A 1 91 ? -2.066 -3.246 -3.334 1 98.5 91 ASP A N 1
ATOM 683 C CA . ASP A 1 91 ? -1.165 -2.188 -2.887 1 98.5 91 ASP A CA 1
ATOM 684 C C . ASP A 1 91 ? -0.365 -1.617 -4.055 1 98.5 91 ASP A C 1
ATOM 686 O O . ASP A 1 91 ? -0.175 -2.289 -5.07 1 98.5 91 ASP A O 1
ATOM 690 N N . ASN A 1 92 ? 0.094 -0.374 -3.932 1 98.19 92 ASN A N 1
ATOM 691 C CA . ASN A 1 92 ? 0.888 0.238 -4.992 1 98.19 92 ASN A CA 1
ATOM 692 C C . ASN A 1 92 ? 2.191 -0.521 -5.227 1 98.19 92 ASN A C 1
ATOM 694 O O . ASN A 1 92 ? 2.637 -1.279 -4.363 1 98.19 92 ASN A O 1
ATOM 698 N N . PRO A 1 93 ? 2.799 -0.36 -6.418 1 98.19 93 PRO A N 1
ATOM 699 C CA . PRO A 1 93 ? 3.951 -1.187 -6.781 1 98.19 93 PRO A CA 1
ATOM 700 C C . PRO A 1 93 ? 5.18 -0.897 -5.922 1 98.19 93 PRO A C 1
ATOM 702 O O . PRO A 1 93 ? 5.988 -1.794 -5.672 1 98.19 93 PRO A O 1
ATOM 705 N N . PHE A 1 94 ? 5.297 0.336 -5.449 1 98.19 94 PHE A N 1
ATOM 706 C CA . PHE A 1 94 ? 6.465 0.693 -4.652 1 98.19 94 PHE A CA 1
ATOM 707 C C . PHE A 1 94 ? 6.398 0.051 -3.273 1 98.19 94 PHE A C 1
ATOM 709 O O . PHE A 1 94 ? 7.41 -0.433 -2.76 1 98.19 94 PHE A O 1
ATOM 716 N N . ALA A 1 95 ? 5.211 0.064 -2.688 1 98.56 95 ALA A N 1
ATOM 717 C CA . ALA A 1 95 ? 5.023 -0.617 -1.409 1 98.56 95 ALA A CA 1
ATOM 718 C C . ALA A 1 95 ? 5.258 -2.119 -1.548 1 98.56 95 ALA A C 1
ATOM 720 O O . ALA A 1 95 ? 5.867 -2.742 -0.676 1 98.56 95 ALA A O 1
ATOM 721 N N . ASN A 1 96 ? 4.766 -2.684 -2.609 1 98.75 96 ASN A N 1
ATOM 722 C CA . ASN A 1 96 ? 4.992 -4.105 -2.854 1 98.75 96 ASN A CA 1
ATOM 723 C C . ASN A 1 96 ? 6.48 -4.418 -2.984 1 98.75 96 ASN A C 1
ATOM 725 O O . ASN A 1 96 ? 6.953 -5.426 -2.453 1 98.75 96 ASN A O 1
ATOM 729 N N . GLU A 1 97 ? 7.199 -3.617 -3.75 1 97.94 97 GLU A N 1
ATOM 730 C CA . GLU A 1 97 ? 8.641 -3.811 -3.865 1 97.94 97 GLU A CA 1
ATOM 731 C C . GLU A 1 97 ? 9.32 -3.723 -2.502 1 97.94 97 GLU A C 1
ATOM 733 O O . GLU A 1 97 ? 10.156 -4.566 -2.164 1 97.94 97 GLU A O 1
ATOM 738 N N . ALA A 1 98 ? 8.984 -2.691 -1.771 1 98 98 ALA A N 1
ATOM 739 C CA . ALA A 1 98 ? 9.555 -2.518 -0.437 1 98 98 ALA A CA 1
ATOM 740 C C . ALA A 1 98 ? 9.242 -3.717 0.454 1 98 98 ALA A C 1
ATOM 742 O O . ALA A 1 98 ? 10.086 -4.16 1.229 1 98 98 ALA A O 1
ATOM 743 N N . TRP A 1 99 ? 8.016 -4.215 0.341 1 98.81 99 TRP A N 1
ATOM 744 C CA . TRP A 1 99 ? 7.582 -5.371 1.119 1 98.81 99 TRP A CA 1
ATOM 745 C C . TRP A 1 99 ? 8.398 -6.609 0.748 1 98.81 99 TRP A C 1
ATOM 747 O O . TRP A 1 99 ? 8.875 -7.328 1.626 1 98.81 99 TRP A O 1
ATOM 757 N N . ALA A 1 100 ? 8.578 -6.824 -0.543 1 98.5 100 ALA A N 1
ATOM 758 C CA . ALA A 1 100 ? 9.398 -7.938 -1.009 1 98.5 100 ALA A CA 1
ATOM 759 C C . ALA A 1 100 ? 10.805 -7.875 -0.411 1 98.5 100 ALA A C 1
ATOM 761 O O . ALA A 1 100 ? 11.305 -8.867 0.121 1 98.5 100 ALA A O 1
ATOM 762 N N . LYS A 1 101 ? 11.406 -6.746 -0.495 1 97.12 101 LYS A N 1
ATOM 763 C CA . LYS A 1 101 ? 12.75 -6.559 0.044 1 97.12 101 LYS A CA 1
ATOM 764 C C . LYS A 1 101 ? 12.773 -6.77 1.556 1 97.12 101 LYS A C 1
ATOM 766 O O . LYS A 1 101 ? 13.688 -7.402 2.088 1 97.12 101 LYS A O 1
ATOM 771 N N . ASN A 1 102 ? 11.734 -6.262 2.209 1 97.94 102 ASN A N 1
ATOM 772 C CA . ASN A 1 102 ? 11.609 -6.434 3.652 1 97.94 102 ASN A CA 1
ATOM 773 C C . ASN A 1 102 ? 11.5 -7.906 4.035 1 97.94 102 ASN A C 1
ATOM 775 O O . ASN A 1 102 ? 11.953 -8.312 5.105 1 97.94 102 ASN A O 1
ATOM 779 N N . LEU A 1 103 ? 10.922 -8.703 3.211 1 98.5 103 LEU A N 1
ATOM 780 C CA . LEU A 1 103 ? 10.742 -10.125 3.453 1 98.5 103 LEU A CA 1
ATOM 781 C C . LEU A 1 103 ? 12.008 -10.906 3.111 1 98.5 103 LEU A C 1
ATOM 783 O O . LEU A 1 103 ? 12.055 -12.125 3.273 1 98.5 103 LEU A O 1
ATOM 787 N N . GLY A 1 104 ? 13.031 -10.25 2.518 1 97.62 104 GLY A N 1
ATOM 788 C CA . GLY A 1 104 ? 14.312 -10.883 2.264 1 97.62 104 GLY A CA 1
ATOM 789 C C . GLY A 1 104 ? 14.461 -11.375 0.836 1 97.62 104 GLY A C 1
ATOM 790 O O . GLY A 1 104 ? 15.398 -12.117 0.524 1 97.62 104 GLY A O 1
ATOM 791 N N . VAL A 1 105 ? 13.547 -10.992 -0.049 1 98 105 VAL A N 1
ATOM 792 C CA . VAL A 1 105 ? 13.656 -11.359 -1.456 1 98 105 VAL A CA 1
ATOM 793 C C . VAL A 1 105 ? 14.891 -10.695 -2.07 1 98 105 VAL A C 1
ATOM 795 O O . VAL A 1 105 ? 15.07 -9.484 -1.954 1 98 105 VAL A O 1
ATOM 798 N N . GLN A 1 106 ? 15.68 -11.484 -2.713 1 95.81 106 GLN A N 1
ATOM 799 C CA . GLN A 1 106 ? 16.938 -10.969 -3.248 1 95.81 106 GLN A CA 1
ATOM 800 C C . GLN A 1 106 ? 16.766 -10.508 -4.691 1 95.81 106 GLN A C 1
ATOM 802 O O . GLN A 1 106 ? 17.5 -9.625 -5.156 1 95.81 106 GLN A O 1
ATOM 807 N N . ASN A 1 107 ? 15.945 -11.156 -5.355 1 96.12 107 ASN A N 1
ATOM 808 C CA . ASN A 1 107 ? 15.609 -10.766 -6.719 1 96.12 107 ASN A CA 1
ATOM 809 C C . ASN A 1 107 ? 14.242 -11.297 -7.137 1 96.12 107 ASN A C 1
ATOM 811 O O . ASN A 1 107 ? 13.711 -12.211 -6.504 1 96.12 107 ASN A O 1
ATOM 815 N N . THR A 1 108 ? 13.703 -10.758 -8.195 1 97 108 THR A N 1
ATOM 816 C CA . THR A 1 108 ? 12.344 -11.102 -8.602 1 97 108 THR A CA 1
ATOM 817 C C . THR A 1 108 ? 12.359 -11.922 -9.891 1 97 108 THR A C 1
ATOM 819 O O . THR A 1 108 ? 11.469 -11.773 -10.734 1 97 108 THR A O 1
ATOM 822 N N . LYS A 1 109 ? 13.352 -12.734 -10.062 1 97.06 109 LYS A N 1
ATOM 823 C CA . LYS A 1 109 ? 13.477 -13.547 -11.273 1 97.06 109 LYS A CA 1
ATOM 824 C C . LYS A 1 109 ? 12.367 -14.594 -11.344 1 97.06 109 LYS A C 1
ATOM 826 O O . LYS A 1 109 ? 11.82 -14.852 -12.422 1 97.06 109 LYS A O 1
ATOM 831 N N . HIS A 1 110 ? 12.016 -15.203 -10.219 1 98.38 110 HIS A N 1
ATOM 832 C CA . HIS A 1 110 ? 11.062 -16.297 -10.219 1 98.38 110 HIS A CA 1
ATOM 833 C C . HIS A 1 110 ? 9.891 -16.016 -9.281 1 98.38 110 HIS A C 1
ATOM 835 O O . HIS A 1 110 ? 9.109 -16.922 -8.969 1 98.38 110 HIS A O 1
ATOM 841 N N . ILE A 1 111 ? 9.812 -14.82 -8.789 1 98.81 111 ILE A N 1
ATOM 842 C CA . ILE A 1 111 ? 8.703 -14.375 -7.953 1 98.81 111 ILE A CA 1
ATOM 843 C C . ILE A 1 111 ? 8.367 -12.922 -8.258 1 98.81 111 ILE A C 1
ATOM 845 O O . ILE A 1 111 ? 9.273 -12.102 -8.453 1 98.81 111 ILE A O 1
ATOM 849 N N . LYS A 1 112 ? 7.156 -12.594 -8.438 1 98.81 112 LYS A N 1
ATOM 850 C CA . LYS A 1 112 ? 6.676 -11.234 -8.656 1 98.81 112 LYS A CA 1
ATOM 851 C C . LYS A 1 112 ? 5.73 -10.797 -7.539 1 98.81 112 LYS A C 1
ATOM 853 O O . LYS A 1 112 ? 4.938 -11.594 -7.043 1 98.81 112 LYS A O 1
ATOM 858 N N . PHE A 1 113 ? 5.855 -9.633 -7.145 1 98.88 113 PHE A N 1
ATOM 859 C CA . PHE A 1 113 ? 4.859 -8.992 -6.293 1 98.88 113 PHE A CA 1
ATOM 860 C C . PHE A 1 113 ? 3.975 -8.055 -7.109 1 98.88 113 PHE A C 1
ATOM 862 O O . PHE A 1 113 ? 4.383 -6.941 -7.445 1 98.88 113 PHE A O 1
ATOM 869 N N . ALA A 1 114 ? 2.789 -8.492 -7.383 1 98.88 114 ALA A N 1
ATOM 870 C CA . ALA A 1 114 ? 1.911 -7.879 -8.375 1 98.88 114 ALA A CA 1
ATOM 871 C C . ALA A 1 114 ? 0.914 -6.93 -7.711 1 98.88 114 ALA A C 1
ATOM 873 O O . ALA A 1 114 ? 0.341 -7.254 -6.668 1 98.88 114 ALA A O 1
ATOM 874 N N . THR A 1 115 ? 0.808 -5.832 -8.32 1 98.62 115 THR A N 1
ATOM 875 C CA . THR A 1 115 ? -0.231 -4.871 -7.965 1 98.62 115 THR A CA 1
ATOM 876 C C . THR A 1 115 ? -1.479 -5.082 -8.82 1 98.62 115 THR A C 1
ATOM 878 O O . THR A 1 115 ? -1.44 -4.902 -10.039 1 98.62 115 THR A O 1
ATOM 881 N N . ASP A 1 116 ? -2.547 -5.508 -8.195 1 98 116 ASP A N 1
ATOM 882 C CA . ASP A 1 116 ? -3.873 -5.57 -8.805 1 98 116 ASP A CA 1
ATOM 883 C C . ASP A 1 116 ? -4.648 -4.277 -8.57 1 98 116 ASP A C 1
ATOM 885 O O . ASP A 1 116 ? -5.57 -4.234 -7.758 1 98 116 ASP A O 1
ATOM 889 N N . ALA A 1 117 ? -4.312 -3.266 -9.344 1 93.81 117 ALA A N 1
ATOM 890 C CA . ALA A 1 117 ? -4.883 -1.934 -9.164 1 93.81 117 ALA A CA 1
ATOM 891 C C . ALA A 1 117 ? -6.406 -1.978 -9.211 1 93.81 117 ALA A C 1
ATOM 893 O O . ALA A 1 117 ? -6.992 -2.551 -10.133 1 93.81 117 ALA A O 1
ATOM 894 N N . GLY A 1 118 ? -7.027 -1.369 -8.188 1 93.94 118 GLY A N 1
ATOM 895 C CA . GLY A 1 118 ? -8.484 -1.321 -8.148 1 93.94 118 GLY A CA 1
ATOM 896 C C . GLY A 1 118 ? -9.117 -2.668 -7.867 1 93.94 118 GLY A C 1
ATOM 897 O O . GLY A 1 118 ? -10.32 -2.854 -8.078 1 93.94 118 GLY A O 1
ATOM 898 N N . ALA A 1 119 ? -8.328 -3.693 -7.531 1 97 119 ALA A N 1
ATOM 899 C CA . ALA A 1 119 ? -8.797 -5.039 -7.211 1 97 119 ALA A CA 1
ATOM 900 C C . ALA A 1 119 ? -9.5 -5.676 -8.406 1 97 119 ALA A C 1
ATOM 902 O O . ALA A 1 119 ? -10.469 -6.422 -8.242 1 97 119 ALA A O 1
ATOM 903 N N . GLU A 1 120 ? -9.055 -5.371 -9.562 1 96.62 120 GLU A N 1
ATOM 904 C CA . GLU A 1 120 ? -9.734 -5.82 -10.773 1 96.62 120 GLU A CA 1
ATOM 905 C C . GLU A 1 120 ? -9.719 -7.344 -10.883 1 96.62 120 GLU A C 1
ATOM 907 O O . GLU A 1 120 ? -10.758 -7.969 -11.055 1 96.62 120 GLU A O 1
ATOM 912 N N . LEU A 1 121 ? -8.602 -7.988 -10.773 1 97.69 121 LEU A N 1
ATOM 913 C CA . LEU A 1 121 ? -8.492 -9.438 -10.898 1 97.69 121 LEU A CA 1
ATOM 914 C C . LEU A 1 121 ? -9.258 -10.141 -9.789 1 97.69 121 LEU A C 1
ATOM 916 O O . LEU A 1 121 ? -10.07 -11.031 -10.055 1 97.69 121 LEU A O 1
ATOM 920 N N . VAL A 1 122 ? -8.945 -9.719 -8.516 1 97.69 122 VAL A N 1
ATOM 921 C CA . VAL A 1 122 ? -9.484 -10.469 -7.387 1 97.69 122 VAL A CA 1
ATOM 922 C C . VAL A 1 122 ? -11.008 -10.375 -7.387 1 97.69 122 VAL A C 1
ATOM 924 O O . VAL A 1 122 ? -11.695 -11.32 -6.988 1 97.69 122 VAL A O 1
ATOM 927 N N . ARG A 1 123 ? -11.547 -9.258 -7.785 1 96.75 123 ARG A N 1
ATOM 928 C CA . ARG A 1 123 ? -12.992 -9.148 -7.898 1 96.75 123 ARG A CA 1
ATOM 929 C C . ARG A 1 123 ? -13.523 -10.008 -9.039 1 96.75 123 ARG A C 1
ATOM 931 O O . ARG A 1 123 ? -14.594 -10.609 -8.93 1 96.75 123 ARG A O 1
ATOM 938 N N . HIS A 1 124 ? -12.805 -10 -10.148 1 97 124 HIS A N 1
ATOM 939 C CA . HIS A 1 124 ? -13.18 -10.844 -11.273 1 97 124 HIS A CA 1
ATOM 940 C C . HIS A 1 124 ? -13.258 -12.312 -10.867 1 97 124 HIS A C 1
ATOM 942 O O . HIS A 1 124 ? -14.141 -13.047 -11.32 1 97 124 HIS A O 1
ATOM 948 N N . LEU A 1 125 ? -12.359 -12.758 -9.961 1 97.44 125 LEU A N 1
ATOM 949 C CA . LEU A 1 125 ? -12.281 -14.148 -9.531 1 97.44 125 LEU A CA 1
ATOM 950 C C . LEU A 1 125 ? -13.266 -14.422 -8.398 1 97.44 125 LEU A C 1
ATOM 952 O O . LEU A 1 125 ? -13.477 -15.578 -8.023 1 97.44 125 LEU A O 1
ATOM 956 N N . GLY A 1 126 ? -13.82 -13.406 -7.863 1 97 126 GLY A N 1
ATOM 957 C CA . GLY A 1 126 ? -14.648 -13.57 -6.676 1 97 126 GLY A CA 1
ATOM 958 C C . GLY A 1 126 ? -13.836 -13.812 -5.414 1 97 126 GLY A C 1
ATOM 959 O O . GLY A 1 126 ? -14.328 -14.43 -4.469 1 97 126 GLY A O 1
ATOM 960 N N . TYR A 1 127 ? -12.602 -13.406 -5.352 1 97.88 127 TYR A N 1
ATOM 961 C CA . TYR A 1 127 ? -11.688 -13.672 -4.25 1 97.88 127 TYR A CA 1
ATOM 962 C C . TYR A 1 127 ? -11.391 -12.391 -3.473 1 97.88 127 TYR A C 1
ATOM 964 O O . TYR A 1 127 ? -10.406 -12.32 -2.738 1 97.88 127 TYR A O 1
ATOM 972 N N . GLU A 1 128 ? -12.219 -11.344 -3.641 1 97.56 128 GLU A N 1
ATOM 973 C CA . GLU A 1 128 ? -12 -10.062 -2.98 1 97.56 128 GLU A CA 1
ATOM 974 C C . GLU A 1 128 ? -12.398 -10.117 -1.509 1 97.56 128 GLU A C 1
ATOM 976 O O . GLU A 1 128 ? -13.211 -10.961 -1.115 1 97.56 128 GLU A O 1
ATOM 981 N N . LEU A 1 129 ? -11.766 -9.328 -0.729 1 97.75 129 LEU A N 1
ATOM 982 C CA . LEU A 1 129 ? -12.102 -9.031 0.658 1 97.75 129 LEU A CA 1
ATOM 983 C C . LEU A 1 129 ? -12.641 -7.609 0.796 1 97.75 129 LEU A C 1
ATOM 985 O O . LEU A 1 129 ? -11.906 -6.645 0.566 1 97.75 129 LEU A O 1
ATOM 989 N N . LYS A 1 130 ? -13.938 -7.465 1.081 1 96.06 130 LYS A N 1
ATOM 990 C CA . LYS A 1 130 ? -14.508 -6.137 1.298 1 96.06 130 LYS A CA 1
ATOM 991 C C . LYS A 1 130 ? -14.047 -5.559 2.633 1 96.06 130 LYS A C 1
ATOM 993 O O . LYS A 1 130 ? -14.281 -6.152 3.688 1 96.06 130 LYS A O 1
ATOM 998 N N . VAL A 1 131 ? -13.383 -4.387 2.541 1 94.44 131 VAL A N 1
ATOM 999 C CA . VAL A 1 131 ? -12.852 -3.812 3.77 1 94.44 131 VAL A CA 1
ATOM 1000 C C . VAL A 1 131 ? -13.539 -2.484 4.066 1 94.44 131 VAL A C 1
ATOM 1002 O O . VAL A 1 131 ? -13.25 -1.839 5.078 1 94.44 131 VAL A O 1
ATOM 1005 N N . GLY A 1 132 ? -14.359 -2.023 3.264 1 91.38 132 GLY A N 1
ATOM 1006 C CA . GLY A 1 132 ? -15.148 -0.806 3.375 1 91.38 132 GLY A CA 1
ATOM 1007 C C . GLY A 1 132 ? -16.109 -0.606 2.215 1 91.38 132 GLY A C 1
ATOM 1008 O O . GLY A 1 132 ? -16.156 -1.428 1.297 1 91.38 132 GLY A O 1
ATOM 1009 N N . GLU A 1 133 ? -16.938 0.471 2.33 1 89.69 133 GLU A N 1
ATOM 1010 C CA . GLU A 1 133 ? -17.859 0.755 1.241 1 89.69 133 GLU A CA 1
ATOM 1011 C C . GLU A 1 133 ? -17.125 1.037 -0.061 1 89.69 133 GLU A C 1
ATOM 1013 O O . GLU A 1 133 ? -16.453 2.064 -0.191 1 89.69 133 GLU A O 1
ATOM 1018 N N . GLY A 1 134 ? -17.203 0.096 -0.953 1 90.81 134 GLY A N 1
ATOM 1019 C CA . GLY A 1 134 ? -16.562 0.248 -2.25 1 90.81 134 GLY A CA 1
ATOM 1020 C C . GLY A 1 134 ? -15.062 0.009 -2.211 1 90.81 134 GLY A C 1
ATOM 1021 O O . GLY A 1 134 ? -14.359 0.29 -3.182 1 90.81 134 GLY A O 1
ATOM 1022 N N . VAL A 1 135 ? -14.586 -0.445 -1.097 1 93.75 135 VAL A N 1
ATOM 1023 C CA . VAL A 1 135 ? -13.148 -0.674 -0.943 1 93.75 135 VAL A CA 1
ATOM 1024 C C . VAL A 1 135 ? -12.875 -2.17 -0.795 1 93.75 135 VAL A C 1
ATOM 1026 O O . VAL A 1 135 ? -13.422 -2.818 0.101 1 93.75 135 VAL A O 1
ATOM 1029 N N . TYR A 1 136 ? -12.062 -2.705 -1.627 1 96.94 136 TYR A N 1
ATOM 1030 C CA . TYR A 1 136 ? -11.781 -4.137 -1.674 1 96.94 136 TYR A CA 1
ATOM 1031 C C . TYR A 1 136 ? -10.281 -4.398 -1.637 1 96.94 136 TYR A C 1
ATOM 1033 O O . TYR A 1 136 ? -9.5 -3.688 -2.277 1 96.94 136 TYR A O 1
ATOM 1041 N N . TRP A 1 137 ? -9.883 -5.336 -0.813 1 98.19 137 TRP A N 1
ATOM 1042 C CA . TRP A 1 137 ? -8.547 -5.926 -0.823 1 98.19 137 TRP A CA 1
ATOM 1043 C C . TRP A 1 137 ? -8.578 -7.332 -1.412 1 98.19 137 TRP A C 1
ATOM 1045 O O . TRP A 1 137 ? -9.648 -7.848 -1.747 1 98.19 137 TRP A O 1
ATOM 1055 N N . SER A 1 138 ? -7.453 -7.871 -1.635 1 98.5 138 SER A N 1
ATOM 1056 C CA . SER A 1 138 ? -7.418 -9.297 -1.958 1 98.5 138 SER A CA 1
ATOM 1057 C C . SER A 1 138 ? -7.805 -10.141 -0.753 1 98.5 138 SER A C 1
ATOM 1059 O O . SER A 1 138 ? -7.395 -9.859 0.373 1 98.5 138 SER A O 1
ATOM 1061 N N . GLY A 1 139 ? -8.648 -11.125 -1.054 1 98.44 139 GLY A N 1
ATOM 1062 C CA . GLY A 1 139 ? -8.633 -12.195 -0.073 1 98.44 139 GLY A CA 1
ATOM 1063 C C . GLY A 1 139 ? -7.32 -12.945 -0.026 1 98.44 139 GLY A C 1
ATOM 1064 O O . GLY A 1 139 ? -6.305 -12.469 -0.539 1 98.44 139 GLY A O 1
ATOM 1065 N N . ARG A 1 140 ? -7.359 -14.016 0.724 1 98.81 140 ARG A N 1
ATOM 1066 C CA . ARG A 1 140 ? -6.195 -14.898 0.727 1 98.81 140 ARG A CA 1
ATOM 1067 C C . ARG A 1 140 ? -6.496 -16.203 0.005 1 98.81 140 ARG A C 1
ATOM 1069 O O . ARG A 1 140 ? -7.418 -16.938 0.385 1 98.81 140 ARG A O 1
ATOM 1076 N N . TRP A 1 141 ? -5.777 -16.5 -1.004 1 98.81 141 TRP A N 1
ATOM 1077 C CA . TRP A 1 141 ? -6.09 -17.578 -1.926 1 98.81 141 TRP A CA 1
ATOM 1078 C C . TRP A 1 141 ? -4.855 -18 -2.715 1 98.81 141 TRP A C 1
ATOM 1080 O O . TRP A 1 141 ? -3.848 -17.281 -2.725 1 98.81 141 TRP A O 1
ATOM 1090 N N . THR A 1 142 ? -4.859 -19.172 -3.299 1 98.88 142 THR A N 1
ATOM 1091 C CA . THR A 1 142 ? -3.832 -19.641 -4.219 1 98.88 142 THR A CA 1
ATOM 1092 C C . THR A 1 142 ? -4.457 -20.344 -5.414 1 98.88 142 THR A C 1
ATOM 1094 O O . THR A 1 142 ? -5.375 -21.156 -5.25 1 98.88 142 THR A O 1
ATOM 1097 N N . VAL A 1 143 ? -4.047 -20 -6.559 1 98.88 143 VAL A N 1
ATOM 1098 C CA . VAL A 1 143 ? -4.391 -20.688 -7.805 1 98.88 143 VAL A CA 1
ATOM 1099 C C . VAL A 1 143 ? -3.115 -21.125 -8.516 1 98.88 143 VAL A C 1
ATOM 1101 O O . VAL A 1 143 ? -2.152 -20.359 -8.617 1 98.88 143 VAL A O 1
ATOM 1104 N N . ILE A 1 144 ? -3.09 -22.344 -8.945 1 98.94 144 ILE A N 1
ATOM 1105 C CA . ILE A 1 144 ? -1.999 -22.844 -9.766 1 98.94 144 ILE A CA 1
ATOM 1106 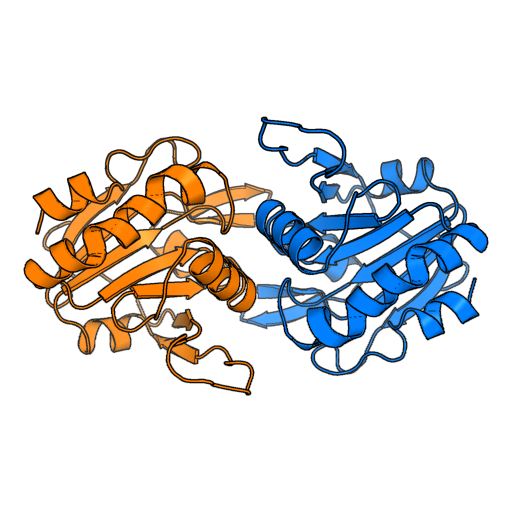C C . ILE A 1 144 ? -2.486 -23.047 -11.203 1 98.94 144 ILE A C 1
ATOM 1108 O O . ILE A 1 144 ? -3.5 -23.719 -11.43 1 98.94 144 ILE A O 1
ATOM 1112 N N . VAL A 1 145 ? -1.775 -22.484 -12.117 1 98.81 145 VAL A N 1
ATOM 1113 C CA . VAL A 1 145 ? -2.135 -22.547 -13.531 1 98.81 145 VAL A CA 1
ATOM 1114 C C . VAL A 1 145 ? -1.03 -23.25 -14.312 1 98.81 145 VAL A C 1
ATOM 1116 O O . VAL A 1 145 ? 0.14 -22.875 -14.227 1 98.81 145 VAL A O 1
ATOM 1119 N N . LYS A 1 146 ? -1.332 -24.266 -15.023 1 98.62 146 LYS A N 1
ATOM 1120 C CA . LYS A 1 146 ? -0.439 -24.969 -15.938 1 98.62 146 LYS A CA 1
ATOM 1121 C C . LYS A 1 146 ? -0.953 -24.906 -17.375 1 98.62 146 LYS A C 1
ATOM 1123 O O . LYS A 1 146 ? -2.055 -25.375 -17.672 1 98.62 146 LYS A O 1
ATOM 1128 N N . ASP A 1 147 ? -0.124 -24.281 -18.203 1 97.94 147 ASP A N 1
ATOM 1129 C CA . ASP A 1 147 ? -0.496 -24.125 -19.609 1 97.94 147 ASP A CA 1
ATOM 1130 C C . ASP A 1 147 ? -1.878 -23.5 -19.75 1 97.94 147 ASP A C 1
ATOM 1132 O O . ASP A 1 147 ? -2.721 -23.984 -20.5 1 97.94 147 ASP A O 1
ATOM 1136 N N . GLY A 1 148 ? -2.104 -22.531 -18.891 1 97.5 148 GLY A N 1
ATOM 1137 C CA . GLY A 1 148 ? -3.32 -21.75 -18.969 1 97.5 148 GLY A CA 1
ATOM 1138 C C . GLY A 1 148 ? -4.508 -22.406 -18.297 1 97.5 148 GLY A C 1
ATOM 1139 O O . GLY A 1 148 ? -5.594 -21.828 -18.234 1 97.5 148 GLY A O 1
ATOM 1140 N N . VAL A 1 149 ? -4.297 -23.609 -17.719 1 98.25 149 VAL A N 1
ATOM 1141 C CA . VAL A 1 149 ? -5.379 -24.375 -17.109 1 98.25 149 VAL A CA 1
ATOM 1142 C C . VAL A 1 149 ? -5.195 -24.422 -15.594 1 98.25 149 VAL A C 1
ATOM 1144 O O . VAL A 1 149 ? -4.082 -24.625 -15.102 1 98.25 149 VAL A O 1
ATOM 1147 N N . VAL A 1 150 ? -6.293 -24.234 -14.906 1 98.75 150 VAL A N 1
ATOM 1148 C CA . VAL A 1 150 ? -6.246 -24.266 -13.453 1 98.75 150 VAL A CA 1
ATOM 1149 C C . VAL A 1 150 ? -6.062 -25.703 -12.961 1 98.75 150 VAL A C 1
ATOM 1151 O O . VAL A 1 150 ? -6.824 -26.594 -13.336 1 98.75 150 VAL A O 1
ATOM 1154 N N . VAL A 1 151 ? -5.094 -25.922 -12.086 1 98.62 151 VAL A N 1
ATOM 1155 C CA . VAL A 1 151 ? -4.895 -27.266 -11.555 1 98.62 151 VAL A CA 1
ATOM 1156 C C . VAL A 1 151 ? -5.152 -27.266 -10.055 1 98.62 151 VAL A C 1
ATOM 1158 O O . VAL A 1 151 ? -5.324 -28.328 -9.453 1 98.62 151 VAL A O 1
ATOM 1161 N N . TYR A 1 152 ? -5.195 -26.141 -9.453 1 98.81 152 TYR A N 1
ATOM 1162 C CA . TYR A 1 152 ? -5.547 -25.984 -8.047 1 98.81 152 TYR A CA 1
ATOM 1163 C C . TYR A 1 152 ? -6.152 -24.609 -7.781 1 98.81 152 TYR A C 1
ATOM 1165 O O . TYR A 1 152 ? -5.719 -23.625 -8.359 1 98.81 152 TYR A O 1
ATOM 1173 N N . ALA A 1 153 ? -7.121 -24.562 -7 1 98.69 153 ALA A N 1
ATOM 1174 C CA . ALA A 1 153 ? -7.734 -23.312 -6.547 1 98.69 153 ALA A CA 1
ATOM 1175 C C . ALA A 1 153 ? -8.195 -23.438 -5.098 1 98.69 153 ALA A C 1
ATOM 1177 O O . ALA A 1 153 ? -9.133 -24.172 -4.793 1 98.69 153 ALA A O 1
ATOM 1178 N N . GLY A 1 154 ? -7.477 -22.75 -4.242 1 98.38 154 GLY A N 1
ATOM 1179 C CA . GLY A 1 154 ? -7.828 -22.703 -2.832 1 98.38 154 GLY A CA 1
ATOM 1180 C C . GLY A 1 154 ? -8.07 -21.297 -2.328 1 98.38 154 GLY A C 1
ATOM 1181 O O . GLY A 1 154 ? -7.203 -20.422 -2.461 1 98.38 154 GLY A O 1
ATOM 1182 N N . ASN A 1 155 ? -9.219 -21.047 -1.815 1 98.25 155 ASN A N 1
ATOM 1183 C CA . ASN A 1 155 ? -9.609 -19.766 -1.253 1 98.25 155 ASN A CA 1
ATOM 1184 C C . ASN A 1 155 ? -9.898 -19.875 0.243 1 98.25 155 ASN A C 1
ATOM 1186 O O . ASN A 1 155 ? -10.734 -20.672 0.664 1 98.25 155 ASN A O 1
ATOM 1190 N N . GLU A 1 156 ? -9.188 -19.094 0.998 1 98.62 156 GLU A N 1
ATOM 1191 C CA . GLU A 1 156 ? -9.398 -19.141 2.441 1 98.62 156 GLU A CA 1
ATOM 1192 C C . GLU A 1 156 ? -10.789 -18.625 2.814 1 98.62 156 GLU A C 1
ATOM 1194 O O . GLU A 1 156 ? -11.25 -17.625 2.283 1 98.62 156 GLU A O 1
ATOM 1199 N N . SER A 1 157 ? -11.406 -19.297 3.732 1 97.19 157 SER A N 1
ATOM 1200 C CA . SER A 1 157 ? -12.68 -18.812 4.262 1 97.19 157 SER A CA 1
ATOM 1201 C C . SER A 1 157 ? -12.484 -17.594 5.16 1 97.19 157 SER A C 1
ATOM 1203 O O . SER A 1 157 ? -13.336 -16.703 5.199 1 97.19 157 SER A O 1
ATOM 1205 N N . ASN A 1 158 ? -11.383 -17.594 5.891 1 96.94 158 ASN A N 1
ATOM 1206 C CA . ASN A 1 158 ? -10.992 -16.469 6.742 1 96.94 158 ASN A CA 1
ATOM 1207 C C . ASN A 1 158 ? -9.664 -15.875 6.305 1 96.94 158 ASN A C 1
ATOM 1209 O O . ASN A 1 158 ? -8.656 -16.016 6.996 1 96.94 158 ASN A O 1
ATOM 1213 N N . PRO A 1 159 ? -9.734 -15.047 5.289 1 96.44 159 PRO A N 1
ATOM 1214 C CA . PRO A 1 159 ? -8.508 -14.562 4.656 1 96.44 159 PRO A CA 1
ATOM 1215 C C . PRO A 1 159 ? -7.664 -13.695 5.59 1 96.44 159 PRO A C 1
ATOM 1217 O O . PRO A 1 159 ? -6.473 -13.492 5.348 1 96.44 159 PRO A O 1
ATOM 1220 N N . ALA A 1 160 ? -8.211 -13.164 6.648 1 91.81 160 ALA A N 1
ATOM 1221 C CA . ALA A 1 160 ? -7.473 -12.289 7.555 1 91.81 160 ALA A CA 1
ATOM 1222 C C . ALA A 1 160 ? -6.543 -13.094 8.453 1 91.81 160 ALA A C 1
ATOM 1224 O O . ALA A 1 160 ? -5.516 -12.586 8.914 1 91.81 160 ALA A O 1
ATOM 1225 N N . SER A 1 161 ? -6.922 -14.375 8.609 1 94.19 161 SER A N 1
ATOM 1226 C CA . SER A 1 161 ? -6.168 -15.078 9.641 1 94.19 161 SER A CA 1
ATOM 1227 C C . SER A 1 161 ? -5.641 -16.406 9.125 1 94.19 161 SER A C 1
ATOM 1229 O O . SER A 1 161 ? -4.551 -16.844 9.5 1 94.19 161 SER A O 1
ATOM 1231 N N . ASP A 1 162 ? -6.383 -17.062 8.258 1 96.88 162 ASP A N 1
ATOM 1232 C CA . ASP A 1 162 ? -6.082 -18.453 7.934 1 96.88 162 ASP A CA 1
ATOM 1233 C C . ASP A 1 162 ? -5.066 -18.547 6.793 1 96.88 162 ASP A C 1
ATOM 1235 O O . ASP A 1 162 ? -5.121 -17.766 5.84 1 96.88 162 ASP A O 1
ATOM 1239 N N . VAL A 1 163 ? -4.133 -19.391 6.934 1 98.5 163 VAL A N 1
ATOM 1240 C CA . VAL A 1 163 ? -3.217 -19.844 5.895 1 98.5 163 VAL A CA 1
ATOM 1241 C C . VAL A 1 163 ? -3.223 -21.375 5.824 1 98.5 163 VAL A C 1
ATOM 1243 O O . VAL A 1 163 ? -2.4 -22.031 6.465 1 98.5 163 VAL A O 1
ATOM 1246 N N . THR A 1 164 ? -4.172 -21.906 5.133 1 98.56 164 THR A N 1
ATOM 1247 C CA . THR A 1 164 ? -4.375 -23.344 5.012 1 98.56 164 THR A CA 1
ATOM 1248 C C . THR A 1 164 ? -4.359 -23.766 3.547 1 98.56 164 THR A C 1
ATOM 1250 O O . THR A 1 164 ? -3.295 -24.047 2.988 1 98.56 164 THR A O 1
ATOM 1253 N N . VAL A 1 165 ? -5.422 -23.453 2.889 1 98.69 165 VAL A N 1
ATOM 1254 C CA . VAL A 1 165 ? -5.531 -23.859 1.491 1 98.69 165 VAL A CA 1
ATOM 1255 C C . VAL A 1 165 ? -4.66 -22.953 0.621 1 98.69 165 VAL A C 1
ATOM 1257 O O . VAL A 1 165 ? -4.383 -23.281 -0.536 1 98.69 165 VAL A O 1
ATOM 1260 N N . SER A 1 166 ? -4.211 -21.812 1.161 1 98.81 166 SER A N 1
ATOM 1261 C CA . SER A 1 166 ? -3.381 -20.859 0.42 1 98.81 166 SER A CA 1
ATOM 1262 C C . SER A 1 166 ? -1.902 -21.062 0.74 1 98.81 166 SER A C 1
ATOM 1264 O O . SER A 1 166 ? -1.043 -20.406 0.147 1 98.81 166 SER A O 1
ATOM 1266 N N . SER A 1 167 ? -1.524 -21.969 1.599 1 98.81 167 SER A N 1
ATOM 1267 C CA . SER A 1 167 ? -0.148 -22.141 2.053 1 98.81 167 SER A CA 1
ATOM 1268 C C . SER A 1 167 ? 0.731 -22.734 0.956 1 98.81 167 SER A C 1
ATOM 1270 O O . SER A 1 167 ? 0.23 -23.375 0.029 1 98.81 167 SER A O 1
ATOM 1272 N N . VAL A 1 168 ? 2.064 -22.469 1.077 1 98.81 168 VAL A N 1
ATOM 1273 C CA . VAL A 1 168 ? 3.012 -23.031 0.114 1 98.81 168 VAL A CA 1
ATOM 1274 C C . VAL A 1 168 ? 3.027 -24.547 0.218 1 98.81 168 VAL A C 1
ATOM 1276 O O . VAL A 1 168 ? 3.193 -25.25 -0.787 1 98.81 168 VAL A O 1
ATOM 1279 N N . GLU A 1 169 ? 2.867 -25.062 1.441 1 98.56 169 GLU A N 1
ATOM 1280 C CA . GLU A 1 169 ? 2.83 -26.516 1.63 1 98.56 169 GLU A CA 1
ATOM 1281 C C . GLU A 1 169 ? 1.685 -27.141 0.842 1 98.56 169 GLU A C 1
ATOM 1283 O O . GLU A 1 169 ? 1.863 -28.172 0.194 1 98.56 169 GLU A O 1
ATOM 1288 N N . GLU A 1 170 ? 0.538 -26.531 0.963 1 98.69 170 GLU A N 1
ATOM 1289 C CA . GLU A 1 170 ? -0.603 -27.047 0.21 1 98.69 170 GLU A CA 1
ATOM 1290 C C . GLU A 1 170 ? -0.361 -26.938 -1.294 1 98.69 170 GLU A C 1
ATOM 1292 O O . GLU A 1 170 ? -0.697 -27.859 -2.045 1 98.69 170 GLU A O 1
ATOM 1297 N N . ALA A 1 171 ? 0.163 -25.766 -1.761 1 98.69 171 ALA A N 1
ATOM 1298 C CA . ALA A 1 171 ? 0.48 -25.594 -3.176 1 98.69 171 ALA A CA 1
ATOM 1299 C C . ALA A 1 171 ? 1.397 -26.703 -3.674 1 98.69 171 ALA A C 1
ATOM 1301 O O . ALA A 1 171 ? 1.164 -27.281 -4.742 1 98.69 171 ALA A O 1
ATOM 1302 N N . LEU A 1 172 ? 2.438 -26.984 -2.91 1 98.69 172 LEU A N 1
ATOM 1303 C CA . LEU A 1 172 ? 3.432 -27.984 -3.295 1 98.69 172 LEU A CA 1
ATOM 1304 C C . LEU A 1 172 ? 2.783 -29.359 -3.486 1 98.69 172 LEU A C 1
ATOM 1306 O O . LEU A 1 172 ? 3.205 -30.125 -4.348 1 98.69 172 LEU A O 1
ATOM 1310 N N . LYS A 1 173 ? 1.707 -29.625 -2.754 1 98.25 173 LYS A N 1
ATOM 1311 C CA . LYS A 1 173 ? 1.008 -30.906 -2.846 1 98.25 173 LYS A CA 1
ATOM 1312 C C . LYS A 1 173 ? 0.314 -31.062 -4.199 1 98.25 173 LYS A C 1
ATOM 1314 O O . LYS A 1 173 ? 0.019 -32.188 -4.629 1 98.25 173 LYS A O 1
ATOM 1319 N N . HIS A 1 174 ? 0.05 -30 -4.758 1 97.94 174 HIS A N 1
ATOM 1320 C CA . HIS A 1 174 ? -0.744 -30.047 -5.98 1 97.94 174 HIS A CA 1
ATOM 1321 C C . HIS A 1 174 ? 0.131 -29.844 -7.215 1 97.94 174 HIS A C 1
ATOM 1323 O O . HIS A 1 174 ? -0.38 -29.703 -8.328 1 97.94 174 HIS A O 1
ATOM 1329 N N . LEU A 1 175 ? 1.449 -29.734 -7.012 1 97.62 175 LEU A N 1
ATOM 1330 C CA . LEU A 1 175 ? 2.41 -29.594 -8.102 1 97.62 175 LEU A CA 1
ATOM 1331 C C . LEU A 1 175 ? 3.027 -30.938 -8.461 1 97.62 175 LEU A C 1
ATOM 1333 O O . LEU A 1 175 ? 3.238 -31.781 -7.586 1 97.62 175 LEU A O 1
ATOM 1337 N N . MET B 1 1 ? -17.953 18.562 -4.617 1 60.81 1 MET B N 1
ATOM 1338 C CA . MET B 1 1 ? -16.75 18.438 -3.797 1 60.81 1 MET B CA 1
ATOM 1339 C C . MET B 1 1 ? -15.898 19.703 -3.863 1 60.81 1 MET B C 1
ATOM 1341 O O . MET B 1 1 ? -15.609 20.203 -4.949 1 60.81 1 MET B O 1
ATOM 1345 N N . ALA B 1 2 ? -15.867 20.562 -2.984 1 72.5 2 ALA B N 1
ATOM 1346 C CA . ALA B 1 2 ? -15.164 21.828 -3.201 1 72.5 2 ALA B CA 1
ATOM 1347 C C . ALA B 1 2 ? -13.781 21.797 -2.562 1 72.5 2 ALA B C 1
ATOM 1349 O O . ALA B 1 2 ? -13.609 21.281 -1.457 1 72.5 2 ALA B O 1
ATOM 1350 N N . ALA B 1 3 ? -12.773 22.172 -3.318 1 88.56 3 ALA B N 1
ATOM 1351 C CA . ALA B 1 3 ? -11.406 22.344 -2.85 1 88.56 3 ALA B CA 1
ATOM 1352 C C . ALA B 1 3 ? -11.352 23.219 -1.609 1 88.56 3 ALA B C 1
ATOM 1354 O O . ALA B 1 3 ? -12.109 24.203 -1.504 1 88.56 3 ALA B O 1
ATOM 1355 N N . PRO B 1 4 ? -10.586 22.906 -0.66 1 96.38 4 PRO B N 1
ATOM 1356 C CA . PRO B 1 4 ? -10.453 23.75 0.524 1 96.38 4 PRO B CA 1
ATOM 1357 C C . PRO B 1 4 ? -10.133 25.203 0.173 1 96.38 4 PRO B C 1
ATOM 1359 O O . PRO B 1 4 ? -9.383 25.469 -0.771 1 96.38 4 PRO B O 1
ATOM 1362 N N . GLN B 1 5 ? -10.773 26.125 0.925 1 96.12 5 GLN B N 1
ATOM 1363 C CA . GLN B 1 5 ? -10.562 27.562 0.735 1 96.12 5 GLN B CA 1
ATOM 1364 C C . GLN B 1 5 ? -10.039 28.203 2.014 1 96.12 5 GLN B C 1
ATOM 1366 O O . GLN B 1 5 ? -10.57 27.953 3.102 1 96.12 5 GLN B O 1
ATOM 1371 N N . VAL B 1 6 ? -9.102 29.031 1.832 1 97.75 6 VAL B N 1
ATOM 1372 C CA . VAL B 1 6 ? -8.516 29.734 2.971 1 97.75 6 VAL B CA 1
ATOM 1373 C C . VAL B 1 6 ? -9.594 30.562 3.662 1 97.75 6 VAL B C 1
ATOM 1375 O O . VAL B 1 6 ? -10.422 31.203 3 1 97.75 6 VAL B O 1
ATOM 1378 N N . ASN B 1 7 ? -9.602 30.516 4.898 1 97.94 7 ASN B N 1
ATOM 1379 C CA . ASN B 1 7 ? -10.5 31.266 5.777 1 97.94 7 ASN B CA 1
ATOM 1380 C C . ASN B 1 7 ? -11.883 30.625 5.84 1 97.94 7 ASN B C 1
ATOM 1382 O O . ASN B 1 7 ? -12.82 31.234 6.367 1 97.94 7 ASN B O 1
ATOM 1386 N N . GLU B 1 8 ? -12.055 29.531 5.297 1 97.31 8 GLU B N 1
ATOM 1387 C CA . GLU B 1 8 ? -13.281 28.75 5.418 1 97.31 8 GLU B CA 1
ATOM 1388 C C . GLU B 1 8 ? -13.055 27.516 6.27 1 97.31 8 GLU B C 1
ATOM 1390 O O . GLU B 1 8 ? -11.922 27.062 6.449 1 97.31 8 GLU B O 1
ATOM 1395 N N . LYS B 1 9 ? -14.094 27.062 6.77 1 96.88 9 LYS B N 1
ATOM 1396 C CA . LYS B 1 9 ? -14.031 25.812 7.535 1 96.88 9 LYS B CA 1
ATOM 1397 C C . LYS B 1 9 ? -13.555 24.656 6.66 1 96.88 9 LYS B C 1
ATOM 1399 O O . LYS B 1 9 ? -13.953 24.547 5.5 1 96.88 9 LYS B O 1
ATOM 1404 N N . PHE B 1 10 ? -12.633 23.859 7.16 1 97.06 10 PHE B N 1
ATOM 1405 C CA . PHE B 1 10 ? -12.227 22.641 6.473 1 97.06 10 PHE B CA 1
ATOM 1406 C C . PHE B 1 10 ? -13.328 21.594 6.559 1 97.06 10 PHE B C 1
ATOM 1408 O O . PHE B 1 10 ? -13.383 20.828 7.527 1 97.06 10 PHE B O 1
ATOM 1415 N N . ASP B 1 11 ? -14.078 21.453 5.598 1 92.94 11 ASP B N 1
ATOM 1416 C CA . ASP B 1 11 ? -15.227 20.547 5.586 1 92.94 11 ASP B CA 1
ATOM 1417 C C . ASP B 1 11 ? -14.812 19.141 5.184 1 92.94 11 ASP B C 1
ATOM 1419 O O . ASP B 1 11 ? -14.516 18.875 4.016 1 92.94 11 ASP B O 1
ATOM 1423 N N . VAL B 1 12 ? -14.82 18.234 6.094 1 92.69 12 VAL B N 1
ATOM 1424 C CA . VAL B 1 12 ? -14.383 16.875 5.852 1 92.69 12 VAL B CA 1
ATOM 1425 C C . VAL B 1 12 ? -15.531 15.898 6.102 1 92.69 12 VAL B C 1
ATOM 1427 O O . VAL B 1 12 ? -15.352 14.68 6.035 1 92.69 12 VAL B O 1
ATOM 1430 N N . LYS B 1 13 ? -16.656 16.359 6.328 1 89.25 13 LYS B N 1
ATOM 1431 C CA . LYS B 1 13 ? -17.812 15.531 6.625 1 89.25 13 LYS B CA 1
ATOM 1432 C C . LYS B 1 13 ? -17.484 14.5 7.695 1 89.25 13 LYS B C 1
ATOM 1434 O O . LYS B 1 13 ? -16.781 14.797 8.664 1 89.25 13 LYS B O 1
ATOM 1439 N N . ASP B 1 14 ? -18.062 13.391 7.664 1 91.75 14 ASP B N 1
ATOM 1440 C CA . ASP B 1 14 ? -17.797 12.312 8.609 1 91.75 14 ASP B CA 1
ATOM 1441 C C . ASP B 1 14 ? -16.797 11.305 8.039 1 91.75 14 ASP B C 1
ATOM 1443 O O . ASP B 1 14 ? -16.859 10.117 8.352 1 91.75 14 ASP B O 1
ATOM 1447 N N . ILE B 1 15 ? -15.898 11.836 7.277 1 96.88 15 ILE B N 1
ATOM 1448 C CA . ILE B 1 15 ? -14.93 10.961 6.641 1 96.88 15 ILE B CA 1
ATOM 1449 C C . ILE B 1 15 ? -13.938 10.438 7.684 1 96.88 15 ILE B C 1
ATOM 1451 O O . ILE B 1 15 ? -13.5 11.188 8.555 1 96.88 15 ILE B O 1
ATOM 1455 N N . LYS B 1 16 ? -13.625 9.211 7.598 1 97.19 16 LYS B N 1
ATOM 1456 C CA . LYS B 1 16 ? -12.719 8.57 8.539 1 97.19 16 LYS B CA 1
ATOM 1457 C C . LYS B 1 16 ? -11.383 8.242 7.883 1 97.19 16 LYS B C 1
ATOM 1459 O O . LYS B 1 16 ? -11.273 8.242 6.656 1 97.19 16 LYS B O 1
ATOM 1464 N N . PHE B 1 17 ? -10.398 8.062 8.641 1 98.06 17 PHE B N 1
ATOM 1465 C CA . PHE B 1 17 ? -9.109 7.539 8.211 1 98.06 17 PHE B CA 1
ATOM 1466 C C . PHE B 1 17 ? -8.516 6.609 9.266 1 98.06 17 PHE B C 1
ATOM 1468 O O . PHE B 1 17 ? -9.031 6.523 10.383 1 98.06 17 PHE B O 1
ATOM 1475 N N . GLN B 1 18 ? -7.57 5.84 8.891 1 98.06 18 GLN B N 1
ATOM 1476 C CA . GLN B 1 18 ? -6.902 4.895 9.781 1 98.06 18 GLN B CA 1
ATOM 1477 C C . GLN B 1 18 ? -5.41 5.199 9.891 1 98.06 18 GLN B C 1
ATOM 1479 O O . GLN B 1 18 ? -4.828 5.797 8.984 1 98.06 18 GLN B O 1
ATOM 1484 N N . TYR B 1 19 ? -4.848 4.852 10.969 1 98.19 19 TYR B N 1
ATOM 1485 C CA . TYR B 1 19 ? -3.412 4.965 11.18 1 98.19 19 TYR B CA 1
ATOM 1486 C C . TYR B 1 19 ? -2.941 3.973 12.242 1 98.19 19 TYR B C 1
ATOM 1488 O O . TYR B 1 19 ? -3.756 3.365 12.938 1 98.19 19 TYR B O 1
ATOM 1496 N N . ILE B 1 20 ? -1.694 3.721 12.281 1 97.69 20 ILE B N 1
ATOM 1497 C CA . ILE B 1 20 ? -1.089 2.896 13.32 1 97.69 20 ILE B CA 1
ATOM 1498 C C . ILE B 1 20 ? -0.103 3.734 14.133 1 97.69 20 ILE B C 1
ATOM 1500 O O . ILE B 1 20 ? 0.805 4.352 13.57 1 97.69 20 ILE B O 1
ATOM 1504 N N . ASP B 1 21 ? -0.308 3.785 15.43 1 96.12 21 ASP B N 1
ATOM 1505 C CA . ASP B 1 21 ? 0.637 4.445 16.328 1 96.12 21 ASP B CA 1
ATOM 1506 C C . ASP B 1 21 ? 1.792 3.514 16.688 1 96.12 21 ASP B C 1
ATOM 1508 O O . ASP B 1 21 ? 1.591 2.312 16.875 1 96.12 21 AS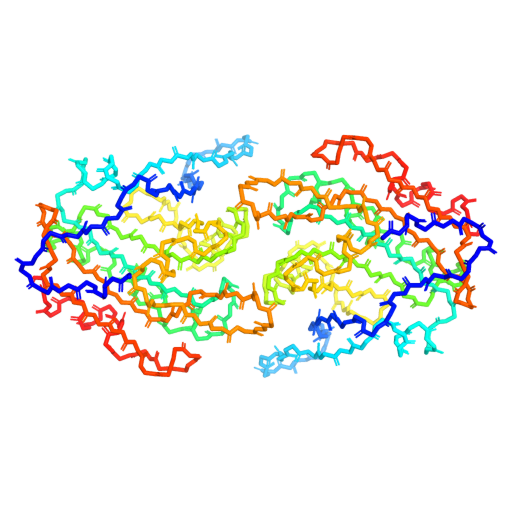P B O 1
ATOM 1512 N N . PHE B 1 22 ? 2.939 4.09 16.688 1 94.69 22 PHE B N 1
ATOM 1513 C CA . PHE B 1 22 ? 4.082 3.332 17.188 1 94.69 22 PHE B CA 1
ATOM 1514 C C . PHE B 1 22 ? 5.082 4.25 17.875 1 94.69 22 PHE B C 1
ATOM 1516 O O . PHE B 1 22 ? 5.039 5.469 17.703 1 94.69 22 PHE B O 1
ATOM 1523 N N . ASP B 1 23 ? 5.84 3.678 18.781 1 94 23 ASP B N 1
ATOM 1524 C CA . ASP B 1 23 ? 6.961 4.289 19.5 1 94 23 ASP B CA 1
ATOM 1525 C C . ASP B 1 23 ? 8.117 3.305 19.641 1 94 23 ASP B C 1
ATOM 1527 O O . ASP B 1 23 ? 8.031 2.357 20.438 1 94 23 ASP B O 1
ATOM 1531 N N . GLN B 1 24 ? 9.164 3.545 18.922 1 90.12 24 GLN B N 1
ATOM 1532 C CA . GLN B 1 24 ? 10.281 2.605 18.828 1 90.12 24 GLN B CA 1
ATOM 1533 C C . GLN B 1 24 ? 10.992 2.465 20.172 1 90.12 24 GLN B C 1
ATOM 1535 O O . GLN B 1 24 ? 11.727 1.504 20.391 1 90.12 24 GLN B O 1
ATOM 1540 N N . SER B 1 25 ? 10.867 3.451 21.062 1 88.69 25 SER B N 1
ATOM 1541 C CA . SER B 1 25 ? 11.508 3.406 22.375 1 88.69 25 SER B CA 1
ATOM 1542 C C . SER B 1 25 ? 10.781 2.459 23.328 1 88.69 25 SER B C 1
ATOM 1544 O O . SER B 1 25 ? 11.305 2.088 24.375 1 88.69 25 SER B O 1
ATOM 1546 N N . VAL B 1 26 ? 9.531 2.162 22.969 1 81.25 26 VAL B N 1
ATOM 1547 C CA . VAL B 1 26 ? 8.734 1.273 23.812 1 81.25 26 VAL B CA 1
ATOM 1548 C C . VAL B 1 26 ? 8.742 -0.137 23.234 1 81.25 26 VAL B C 1
ATOM 1550 O O . VAL B 1 26 ? 8.625 -0.313 22.016 1 81.25 26 VAL B O 1
ATOM 1553 N N . SER B 1 27 ? 9.5 -1.013 23.781 1 63.19 27 SER B N 1
ATOM 1554 C CA . SER B 1 27 ? 9.594 -2.383 23.297 1 63.19 27 SER B CA 1
ATOM 1555 C C . SER B 1 27 ? 8.211 -2.998 23.109 1 63.19 27 SER B C 1
ATOM 1557 O O . SER B 1 27 ? 7.391 -2.992 24.031 1 63.19 27 SER B O 1
ATOM 1559 N N . HIS B 1 28 ? 7.527 -2.555 22.141 1 61.19 28 HIS B N 1
ATOM 1560 C CA . HIS B 1 28 ? 6.246 -3.25 22.109 1 61.19 28 HIS B CA 1
ATOM 1561 C C . HIS B 1 28 ? 6.332 -4.527 21.281 1 61.19 28 HIS B C 1
ATOM 1563 O O . HIS B 1 28 ? 6.969 -4.543 20.219 1 61.19 28 HIS B O 1
ATOM 1569 N N . ASP B 1 29 ? 6.285 -5.723 21.906 1 52.09 29 ASP B N 1
ATOM 1570 C CA . ASP B 1 29 ? 6.234 -7.059 21.312 1 52.09 29 ASP B CA 1
ATOM 1571 C C . ASP B 1 29 ? 5.094 -7.176 20.312 1 52.09 29 ASP B C 1
ATOM 1573 O O . ASP B 1 29 ? 5.078 -8.086 19.484 1 52.09 29 ASP B O 1
ATOM 1577 N N . ALA B 1 30 ? 4.039 -6.41 20.672 1 55.03 30 ALA B N 1
ATOM 1578 C CA . ALA B 1 30 ? 2.816 -6.789 19.953 1 55.03 30 ALA B CA 1
ATOM 1579 C C . ALA B 1 30 ? 2.613 -5.922 18.719 1 55.03 30 ALA B C 1
ATOM 1581 O O . ALA B 1 30 ? 3.029 -4.762 18.688 1 55.03 30 ALA B O 1
ATOM 1582 N N . CYS B 1 31 ? 2.32 -6.469 17.609 1 63.59 31 CYS B N 1
ATOM 1583 C CA . CYS B 1 31 ? 1.959 -5.84 16.344 1 63.59 31 CYS B CA 1
ATOM 1584 C C . CYS B 1 31 ? 0.874 -4.789 16.562 1 63.59 31 CYS B C 1
ATOM 1586 O O . CYS B 1 31 ? -0.25 -5.121 16.938 1 63.59 31 CYS B O 1
ATOM 1588 N N . ALA B 1 32 ? 1.226 -3.568 16.344 1 80.06 32 ALA B N 1
ATOM 1589 C CA . ALA B 1 32 ? 0.223 -2.514 16.469 1 80.06 32 ALA B CA 1
ATOM 1590 C C . ALA B 1 32 ? -0.833 -2.619 15.375 1 80.06 32 ALA B C 1
ATOM 1592 O O . ALA B 1 32 ? -0.515 -2.924 14.227 1 80.06 32 ALA B O 1
ATOM 1593 N N . MET B 1 33 ? -2.086 -2.588 15.797 1 90.56 33 MET B N 1
ATOM 1594 C CA . MET B 1 33 ? -3.219 -2.658 14.883 1 90.56 33 MET B CA 1
ATOM 1595 C C . MET B 1 33 ? -3.705 -1.263 14.508 1 90.56 33 MET B C 1
ATOM 1597 O O . MET B 1 33 ? -3.535 -0.314 15.273 1 90.56 33 MET B O 1
ATOM 1601 N N . PRO B 1 34 ? -4.281 -1.148 13.352 1 96.62 34 PRO B N 1
ATOM 1602 C CA . PRO B 1 34 ? -4.773 0.159 12.906 1 96.62 34 PRO B CA 1
ATOM 1603 C C . PRO B 1 34 ? -5.883 0.707 13.805 1 96.62 34 PRO B C 1
ATOM 1605 O O . PRO B 1 34 ? -6.73 -0.053 14.273 1 96.62 34 PRO B O 1
ATOM 1608 N N . SER B 1 35 ? -5.832 1.941 14.055 1 97 35 SER B N 1
ATOM 1609 C CA . SER B 1 35 ? -6.91 2.688 14.695 1 97 35 SER B CA 1
ATOM 1610 C C . SER B 1 35 ? -7.715 3.486 13.68 1 97 35 SER B C 1
ATOM 1612 O O . SER B 1 35 ? -7.16 3.971 12.688 1 97 35 SER B O 1
ATOM 1614 N N . THR B 1 36 ? -9.023 3.641 13.938 1 97.12 36 THR B N 1
ATOM 1615 C CA . THR B 1 36 ? -9.898 4.422 13.07 1 97.12 36 THR B CA 1
ATOM 1616 C C . THR B 1 36 ? -10.398 5.672 13.789 1 97.12 36 THR B C 1
ATOM 1618 O O . THR B 1 36 ? -10.734 5.621 14.977 1 97.12 36 THR B O 1
ATOM 1621 N N . THR B 1 37 ? -10.375 6.738 13.172 1 97.31 37 THR B N 1
ATOM 1622 C CA . THR B 1 37 ? -10.938 7.977 13.695 1 97.31 37 THR B CA 1
ATOM 1623 C C . THR B 1 37 ? -11.531 8.82 12.57 1 97.31 37 THR B C 1
ATOM 1625 O O . THR B 1 37 ? -11.312 8.539 11.391 1 97.31 37 T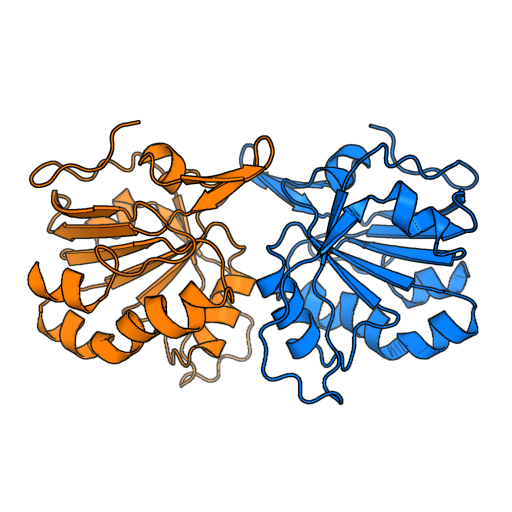HR B O 1
ATOM 1628 N N . SER B 1 38 ? -12.391 9.766 12.898 1 97.62 38 SER B N 1
ATOM 1629 C CA . SER B 1 38 ? -12.922 10.703 11.914 1 97.62 38 SER B CA 1
ATOM 1630 C C . SER B 1 38 ? -12.078 11.969 11.844 1 97.62 38 SER B C 1
ATOM 1632 O O . SER B 1 38 ? -11.492 12.391 12.844 1 97.62 38 SER B O 1
ATOM 1634 N N . TRP B 1 39 ? -12.055 12.586 10.711 1 97.56 39 TRP B N 1
ATOM 1635 C CA . TRP B 1 39 ? -11.344 13.852 10.555 1 97.56 39 TRP B CA 1
ATOM 1636 C C . TRP B 1 39 ? -11.922 14.922 11.469 1 97.56 39 TRP B C 1
ATOM 1638 O O . TRP B 1 39 ? -11.18 15.703 12.07 1 97.56 39 TRP B O 1
ATOM 1648 N N . SER B 1 40 ? -13.227 14.945 11.594 1 96.75 40 SER B N 1
ATOM 1649 C CA . SER B 1 40 ? -13.883 15.922 12.461 1 96.75 40 SER B CA 1
ATOM 1650 C C . SER B 1 40 ? -13.406 15.789 13.898 1 96.75 40 SER B C 1
ATOM 1652 O O . SER B 1 40 ? -13.062 16.781 14.539 1 96.75 40 SER B O 1
ATOM 1654 N N . ASP B 1 41 ? -13.422 14.57 14.43 1 97.19 41 ASP B N 1
ATOM 1655 C CA . ASP B 1 41 ? -12.961 14.32 15.797 1 97.19 41 ASP B CA 1
ATOM 1656 C C . ASP B 1 41 ? -11.484 14.672 15.945 1 97.19 41 ASP B C 1
ATOM 1658 O O . ASP B 1 41 ? -11.078 15.266 16.953 1 97.19 41 ASP B O 1
ATOM 1662 N N . PHE B 1 42 ? -10.703 14.258 14.969 1 98.19 42 PHE B N 1
ATOM 1663 C CA . PHE B 1 42 ? -9.266 14.5 15.016 1 98.19 42 PHE B CA 1
ATOM 1664 C C . PHE B 1 42 ? -8.961 15.992 15.047 1 98.19 42 PHE B C 1
ATOM 1666 O O . PHE B 1 42 ? -8.133 16.438 15.836 1 98.19 42 PHE B O 1
ATOM 1673 N N . LEU B 1 43 ? -9.648 16.719 14.211 1 97.81 43 LEU B N 1
ATOM 1674 C CA . LEU B 1 43 ? -9.43 18.156 14.109 1 97.81 43 LEU B CA 1
ATOM 1675 C C . LEU B 1 43 ? -9.969 18.891 15.344 1 97.81 43 LEU B C 1
ATOM 1677 O O . LEU B 1 43 ? -9.461 19.938 15.711 1 97.81 43 LEU B O 1
ATOM 1681 N N . ALA B 1 44 ? -10.961 18.344 15.969 1 96.81 44 ALA B N 1
ATOM 1682 C CA . ALA B 1 44 ? -11.484 18.922 17.203 1 96.81 44 ALA B CA 1
ATOM 1683 C C . ALA B 1 44 ? -10.477 18.781 18.344 1 96.81 44 ALA B C 1
ATOM 1685 O O . ALA B 1 44 ? -10.438 19.609 19.25 1 96.81 44 ALA B O 1
ATOM 1686 N N . LYS B 1 45 ? -9.633 17.766 18.281 1 97.56 45 LYS B N 1
ATOM 1687 C CA . LYS B 1 45 ? -8.688 17.469 19.359 1 97.56 45 LYS B CA 1
ATOM 1688 C C . LYS B 1 45 ? -7.344 18.141 19.125 1 97.56 45 LYS B C 1
ATOM 1690 O O . LYS B 1 45 ? -6.508 18.203 20.031 1 97.56 45 LYS B O 1
ATOM 1695 N N . ASN B 1 46 ? -7.137 18.531 17.891 1 98.31 46 ASN B N 1
ATOM 1696 C CA . ASN B 1 46 ? -5.883 19.172 17.484 1 98.31 46 ASN B CA 1
ATOM 1697 C C . ASN B 1 46 ? -6.109 20.547 16.906 1 98.31 46 ASN B C 1
ATOM 1699 O O . ASN B 1 46 ? -6.766 20.688 15.867 1 98.31 46 ASN B O 1
ATOM 1703 N N . LYS B 1 47 ? -5.578 21.562 17.516 1 98.12 47 LYS B N 1
ATOM 1704 C CA . LYS B 1 47 ? -5.855 22.953 17.156 1 98.12 47 LYS B CA 1
ATOM 1705 C C . LYS B 1 47 ? -5.223 23.312 15.82 1 98.12 47 LYS B C 1
ATOM 1707 O O . LYS B 1 47 ? -5.879 23.891 14.953 1 98.12 47 LYS B O 1
ATOM 1712 N N . THR B 1 48 ? -3.936 23.047 15.648 1 98.81 48 THR B N 1
ATOM 1713 C CA . THR B 1 48 ? -3.213 23.328 14.414 1 98.81 48 THR B CA 1
ATOM 1714 C C . THR B 1 48 ? -2.688 22.047 13.789 1 98.81 48 THR B C 1
ATOM 1716 O O . THR B 1 48 ? -1.827 21.375 14.367 1 98.81 48 THR B O 1
ATOM 1719 N N . VAL B 1 49 ? -3.215 21.703 12.594 1 98.88 49 VAL B N 1
ATOM 1720 C CA . VAL B 1 49 ? -2.861 20.453 11.922 1 98.88 49 VAL B CA 1
ATOM 1721 C C . VAL B 1 49 ? -2.363 20.75 10.508 1 98.88 49 VAL B C 1
ATOM 1723 O O . VAL B 1 49 ? -2.992 21.516 9.773 1 98.88 49 VAL B O 1
ATOM 1726 N N . VAL B 1 50 ? -1.198 20.25 10.164 1 98.94 50 VAL B N 1
ATOM 1727 C CA . VAL B 1 50 ? -0.711 20.234 8.789 1 98.94 50 VAL B CA 1
ATOM 1728 C C . VAL B 1 50 ? -1.041 18.891 8.141 1 98.94 50 VAL B C 1
ATOM 1730 O O . VAL B 1 50 ? -0.631 17.828 8.633 1 98.94 50 VAL B O 1
ATOM 1733 N N . ILE B 1 51 ? -1.829 18.891 7.105 1 98.94 51 ILE B N 1
ATOM 1734 C CA . ILE B 1 51 ? -2.223 17.688 6.375 1 98.94 51 ILE B CA 1
ATOM 1735 C C . ILE B 1 51 ? -1.593 17.703 4.984 1 98.94 51 ILE B C 1
ATOM 1737 O O . ILE B 1 51 ? -1.762 18.672 4.23 1 98.94 51 ILE B O 1
ATOM 1741 N N . THR B 1 52 ? -0.84 16.703 4.66 1 98.94 52 THR B N 1
ATOM 1742 C CA . THR B 1 52 ? -0.221 16.672 3.338 1 98.94 52 THR B CA 1
ATOM 1743 C C . THR B 1 52 ? -0.478 15.336 2.654 1 98.94 52 THR B C 1
ATOM 1745 O O . THR B 1 52 ? -0.363 14.281 3.279 1 98.94 52 THR B O 1
ATOM 1748 N N . GLY B 1 53 ? -0.948 15.398 1.437 1 98.88 53 GLY B N 1
ATOM 1749 C CA . GLY B 1 53 ? -1.205 14.211 0.637 1 98.88 53 GLY B CA 1
ATOM 1750 C C . GLY B 1 53 ? 0 13.758 -0.165 1 98.88 53 GLY B C 1
ATOM 1751 O O . GLY B 1 53 ? 0.719 14.578 -0.734 1 98.88 53 GLY B O 1
ATOM 1752 N N . ALA B 1 54 ? 0.245 12.516 -0.193 1 98.88 54 ALA B N 1
ATOM 1753 C CA . ALA B 1 54 ? 1.294 11.867 -0.981 1 98.88 54 ALA B CA 1
ATOM 1754 C C . ALA B 1 54 ? 0.715 10.781 -1.883 1 98.88 54 ALA B C 1
ATOM 1756 O O . ALA B 1 54 ? -0.116 9.984 -1.446 1 98.88 54 ALA B O 1
ATOM 1757 N N . PRO B 1 55 ? 1.137 10.727 -3.098 1 98.5 55 PRO B N 1
ATOM 1758 C CA . PRO B 1 55 ? 0.515 9.82 -4.062 1 98.5 55 PRO B CA 1
ATOM 1759 C C . PRO B 1 55 ? 0.601 8.352 -3.637 1 98.5 55 PRO B C 1
ATOM 1761 O O . PRO B 1 55 ? -0.413 7.652 -3.625 1 98.5 55 PRO B O 1
ATOM 1764 N N . ALA B 1 56 ? 1.847 7.973 -3.234 1 98.38 56 ALA B N 1
ATOM 1765 C CA . ALA B 1 56 ? 2.027 6.555 -2.922 1 98.38 56 ALA B CA 1
ATOM 1766 C C . ALA B 1 56 ? 3.135 6.359 -1.892 1 98.38 56 ALA B C 1
ATOM 1768 O O . ALA B 1 56 ? 4.234 6.898 -2.043 1 98.38 56 ALA B O 1
ATOM 1769 N N . ALA B 1 57 ? 2.807 5.531 -0.828 1 98.69 57 ALA B N 1
ATOM 1770 C CA . ALA B 1 57 ? 3.854 5.121 0.105 1 98.69 57 ALA B CA 1
ATOM 1771 C C . ALA B 1 57 ? 5.012 4.457 -0.629 1 98.69 57 ALA B C 1
ATOM 1773 O O . ALA B 1 57 ? 4.801 3.639 -1.527 1 98.69 57 ALA B O 1
ATOM 1774 N N . PHE B 1 58 ? 6.301 4.844 -0.271 1 98.12 58 PHE B N 1
ATOM 1775 C CA . PHE B 1 58 ? 7.551 4.262 -0.751 1 98.12 58 PHE B CA 1
ATOM 1776 C C . PHE B 1 58 ? 7.871 4.754 -2.156 1 98.12 58 PHE B C 1
ATOM 1778 O O . PHE B 1 58 ? 8.93 4.441 -2.703 1 98.12 58 PHE B O 1
ATOM 1785 N N . SER B 1 59 ? 6.957 5.566 -2.777 1 97.38 59 SER B N 1
ATOM 1786 C CA . SER B 1 59 ? 7.297 6.109 -4.09 1 97.38 59 SER B CA 1
ATOM 1787 C C . SER B 1 59 ? 8.461 7.09 -3.996 1 97.38 59 SER B C 1
ATOM 1789 O O . SER B 1 59 ? 8.688 7.695 -2.947 1 97.38 59 SER B O 1
ATOM 1791 N N . PRO B 1 60 ? 9.219 7.262 -5.035 1 96.12 60 PRO B N 1
ATOM 1792 C CA . PRO B 1 60 ? 10.484 7.992 -4.973 1 96.12 60 PRO B CA 1
ATOM 1793 C C . PRO B 1 60 ? 10.312 9.445 -4.527 1 96.12 60 PRO B C 1
ATOM 1795 O O . PRO B 1 60 ? 10.914 9.867 -3.539 1 96.12 60 PRO B O 1
ATOM 1798 N N . THR B 1 61 ? 9.438 10.242 -5.195 1 96.44 61 THR B N 1
ATOM 1799 C CA . THR B 1 61 ? 9.281 11.648 -4.844 1 96.44 61 THR B CA 1
ATOM 1800 C C . THR B 1 61 ? 8.742 11.789 -3.428 1 96.44 61 THR B C 1
ATOM 1802 O O . THR B 1 61 ? 9.172 12.664 -2.676 1 96.44 61 THR B O 1
ATOM 1805 N N . CYS B 1 62 ? 7.875 10.961 -3.037 1 97.81 62 CYS B N 1
ATOM 1806 C CA . CYS B 1 62 ? 7.309 10.992 -1.694 1 97.81 62 CYS B CA 1
ATOM 1807 C C . CYS B 1 62 ? 8.367 10.68 -0.646 1 97.81 62 CYS B C 1
ATOM 1809 O O . CYS B 1 62 ? 8.336 11.219 0.46 1 97.81 62 CYS B O 1
ATOM 1811 N N . SER B 1 63 ? 9.336 9.828 -0.985 1 97.81 63 SER B N 1
ATOM 1812 C CA . SER B 1 63 ? 10.242 9.242 -0.002 1 97.81 63 SER B CA 1
ATOM 1813 C C . SER B 1 63 ? 11.594 9.945 -0.009 1 97.81 63 SER B C 1
ATOM 1815 O O . SER B 1 63 ? 12.383 9.805 0.932 1 97.81 63 SER B O 1
ATOM 1817 N N . ILE B 1 64 ? 11.898 10.641 -1.093 1 96.25 64 ILE B N 1
ATOM 1818 C CA . ILE B 1 64 ? 13.227 11.25 -1.208 1 96.25 64 ILE B CA 1
ATOM 1819 C C . ILE B 1 64 ? 13.148 12.727 -0.831 1 96.25 64 ILE B C 1
ATOM 1821 O O . ILE B 1 64 ? 14.039 13.25 -0.16 1 96.25 64 ILE B O 1
ATOM 1825 N N . SER B 1 65 ? 12.031 13.375 -1.201 1 95.88 65 SER B N 1
ATOM 1826 C CA . SER B 1 65 ? 11.984 14.828 -1.062 1 95.88 65 SER B CA 1
ATOM 1827 C C . SER B 1 65 ? 10.781 15.266 -0.234 1 95.88 65 SER B C 1
ATOM 1829 O O . SER B 1 65 ? 10.938 15.906 0.808 1 95.88 65 SER B O 1
ATOM 1831 N N . HIS B 1 66 ? 9.625 14.875 -0.461 1 98.62 66 HIS B N 1
ATOM 1832 C CA . HIS B 1 66 ? 8.383 15.422 0.074 1 98.62 66 HIS B CA 1
ATOM 1833 C C . HIS B 1 66 ? 8.258 15.148 1.568 1 98.62 66 HIS B C 1
ATOM 1835 O O . HIS B 1 66 ? 8.516 16.031 2.393 1 98.62 66 HIS B O 1
ATOM 1841 N N . ILE B 1 67 ? 8.18 13.898 1.981 1 98.88 67 ILE B N 1
ATOM 1842 C CA . ILE B 1 67 ? 7.832 13.555 3.357 1 98.88 67 ILE B CA 1
ATOM 1843 C C . ILE B 1 67 ? 9.062 13.688 4.25 1 98.88 67 ILE B C 1
ATOM 1845 O O . ILE B 1 67 ? 8.961 14.109 5.402 1 98.88 67 ILE B O 1
ATOM 1849 N N . PRO B 1 68 ? 10.281 13.352 3.771 1 98.81 68 PRO B N 1
ATOM 1850 C CA . PRO B 1 68 ? 11.469 13.594 4.598 1 98.81 68 PRO B CA 1
ATOM 1851 C C . PRO B 1 68 ? 11.602 15.047 5.031 1 98.81 68 PRO B C 1
ATOM 1853 O O . PRO B 1 68 ? 12.102 15.328 6.125 1 98.81 68 PRO B O 1
ATOM 1856 N N . GLY B 1 69 ? 11.188 15.969 4.191 1 98.75 69 GLY B N 1
ATOM 1857 C CA . GLY B 1 69 ? 11.148 17.359 4.609 1 98.75 69 GLY B CA 1
ATOM 1858 C C . GLY B 1 69 ? 10.312 17.578 5.855 1 98.75 69 GLY B C 1
ATOM 1859 O O . GLY B 1 69 ? 10.758 18.234 6.801 1 98.75 69 GLY B O 1
ATOM 1860 N N . TYR B 1 70 ? 9.125 17.016 5.867 1 98.94 70 TYR B N 1
ATOM 1861 C CA . TYR B 1 70 ? 8.234 17.156 7.012 1 98.94 70 TYR B CA 1
ATOM 1862 C C . TYR B 1 70 ? 8.82 16.484 8.242 1 98.94 70 TYR B C 1
ATOM 1864 O O . TYR B 1 70 ? 8.695 16.984 9.359 1 98.94 70 TYR B O 1
ATOM 1872 N N . ILE B 1 71 ? 9.445 15.352 8.07 1 98.81 71 ILE B N 1
ATOM 1873 C CA . ILE B 1 71 ? 10.031 14.609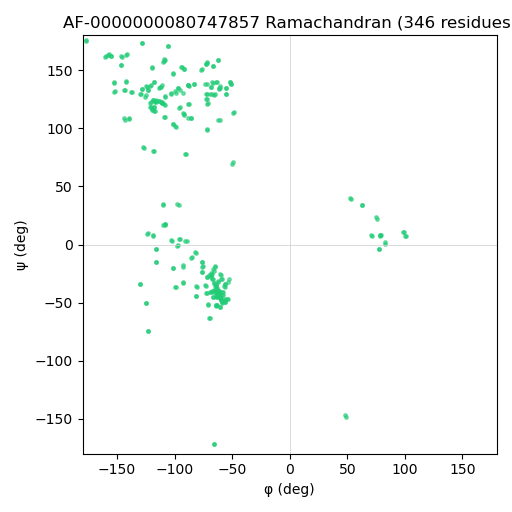 9.18 1 98.81 71 ILE B CA 1
ATOM 1874 C C . ILE B 1 71 ? 11.203 15.398 9.766 1 98.81 71 ILE B C 1
ATOM 1876 O O . ILE B 1 71 ? 11.305 15.562 10.977 1 98.81 71 ILE B O 1
ATOM 1880 N N . SER B 1 72 ? 12.07 15.93 8.93 1 98.5 72 SER B N 1
ATOM 1881 C CA . SER B 1 72 ? 13.266 16.625 9.375 1 98.5 72 SER B CA 1
ATOM 1882 C C . SER B 1 72 ? 12.914 17.938 10.07 1 98.5 72 SER B C 1
ATOM 1884 O O . SER B 1 72 ? 13.672 18.422 10.922 1 98.5 72 SER B O 1
ATOM 1886 N N . LYS B 1 73 ? 11.789 18.531 9.75 1 98.62 73 LYS B N 1
ATOM 1887 C CA . LYS B 1 73 ? 11.406 19.828 10.297 1 98.62 73 LYS B CA 1
ATOM 1888 C C . LYS B 1 73 ? 10.258 19.688 11.297 1 98.62 73 LYS B C 1
ATOM 1890 O O . LYS B 1 73 ? 9.57 20.672 11.602 1 98.62 73 LYS B O 1
ATOM 1895 N N . LEU B 1 74 ? 10.055 18.516 11.75 1 98.62 74 LEU B N 1
ATOM 1896 C CA . LEU B 1 74 ? 8.938 18.266 12.656 1 98.62 74 LEU B CA 1
ATOM 1897 C C . LEU B 1 74 ? 9.047 19.141 13.906 1 98.62 74 LEU B C 1
ATOM 1899 O O . LEU B 1 74 ? 8.047 19.703 14.359 1 98.62 74 LEU B O 1
ATOM 1903 N N . SER B 1 75 ? 10.258 19.25 14.461 1 98.19 75 SER B N 1
ATOM 1904 C CA . SER B 1 75 ? 10.469 20.062 15.648 1 98.19 75 SER B CA 1
ATOM 1905 C C . SER B 1 75 ? 10.18 21.531 15.359 1 98.19 75 SER B C 1
ATOM 1907 O O . SER B 1 75 ? 9.656 22.25 16.219 1 98.19 75 SER B O 1
ATOM 1909 N N . ASP B 1 76 ? 10.594 22 14.156 1 98.62 76 ASP B N 1
ATOM 1910 C CA . ASP B 1 76 ? 10.289 23.359 13.75 1 98.62 76 ASP B CA 1
ATOM 1911 C C . ASP B 1 76 ? 8.781 23.594 13.656 1 98.62 76 ASP B C 1
ATOM 1913 O O . ASP B 1 76 ? 8.289 24.641 14.07 1 98.62 76 ASP B O 1
ATOM 1917 N N . LEU B 1 77 ? 8.086 22.625 13.125 1 98.88 77 LEU B N 1
ATOM 1918 C CA . LEU B 1 77 ? 6.633 22.719 13.008 1 98.88 77 LEU B CA 1
ATOM 1919 C C . LEU B 1 77 ? 5.977 22.766 14.383 1 98.88 77 LEU B C 1
ATOM 1921 O O . LEU B 1 77 ? 5.082 23.594 14.617 1 98.88 77 LEU B O 1
ATOM 1925 N N . GLU B 1 78 ? 6.453 21.953 15.273 1 98.44 78 GLU B N 1
ATOM 1926 C CA . GLU B 1 78 ? 5.949 21.953 16.641 1 98.44 78 GLU B CA 1
ATOM 1927 C C . GLU B 1 78 ? 6.195 23.312 17.312 1 98.44 78 GLU B C 1
ATOM 1929 O O . GLU B 1 78 ? 5.324 23.828 18.016 1 98.44 78 GLU B O 1
ATOM 1934 N N . ALA B 1 79 ? 7.355 23.781 17.109 1 98.38 79 ALA B N 1
ATOM 1935 C CA . ALA B 1 79 ? 7.73 25.062 17.703 1 98.38 79 ALA B CA 1
ATOM 1936 C C . ALA B 1 79 ? 6.816 26.188 17.219 1 98.38 79 ALA B C 1
ATOM 1938 O O . ALA B 1 79 ? 6.605 27.172 17.922 1 98.38 79 ALA B O 1
ATOM 1939 N N . LYS B 1 80 ? 6.258 25.969 16.016 1 98.25 80 LYS B N 1
ATOM 1940 C CA . LYS B 1 80 ? 5.355 26.953 15.438 1 98.25 80 LYS B CA 1
ATOM 1941 C C . LYS B 1 80 ? 3.91 26.703 15.852 1 98.25 80 LYS B C 1
ATOM 1943 O O . LYS B 1 80 ? 2.988 27.344 15.352 1 98.25 80 LYS B O 1
ATOM 1948 N N . GLY B 1 81 ? 3.742 25.719 16.672 1 98.38 81 GLY B N 1
ATOM 1949 C CA . GLY B 1 81 ? 2.43 25.484 17.266 1 98.38 81 GLY B CA 1
ATOM 1950 C C . GLY B 1 81 ? 1.657 24.375 16.578 1 98.38 81 GLY B C 1
ATOM 1951 O O . GLY B 1 81 ? 0.464 24.203 16.828 1 98.38 81 GLY B O 1
ATOM 1952 N N . VAL B 1 82 ? 2.289 23.703 15.688 1 98.88 82 VAL B N 1
ATOM 1953 C CA . VAL B 1 82 ? 1.621 22.594 15.023 1 98.88 82 VAL B CA 1
ATOM 1954 C C . VAL B 1 82 ? 1.475 21.422 15.992 1 98.88 82 VAL B C 1
ATOM 1956 O O . VAL B 1 82 ? 2.463 20.938 16.547 1 98.88 82 VAL B O 1
ATOM 1959 N N . ASP B 1 83 ? 0.259 20.938 16.172 1 98.75 83 ASP B N 1
ATOM 1960 C CA . ASP B 1 83 ? -0.021 19.812 17.047 1 98.75 83 ASP B CA 1
ATOM 1961 C C . ASP B 1 83 ? 0.282 18.484 16.344 1 98.75 83 ASP B C 1
ATOM 1963 O O . ASP B 1 83 ? 0.843 17.578 16.953 1 98.75 83 ASP B O 1
ATOM 1967 N N . GLN B 1 84 ? -0.165 18.438 15.086 1 98.81 84 GLN B N 1
ATOM 1968 C CA . GLN B 1 84 ? -0.036 17.203 14.328 1 98.81 84 GLN B CA 1
ATOM 1969 C C . GLN B 1 84 ? 0.316 17.469 12.867 1 98.81 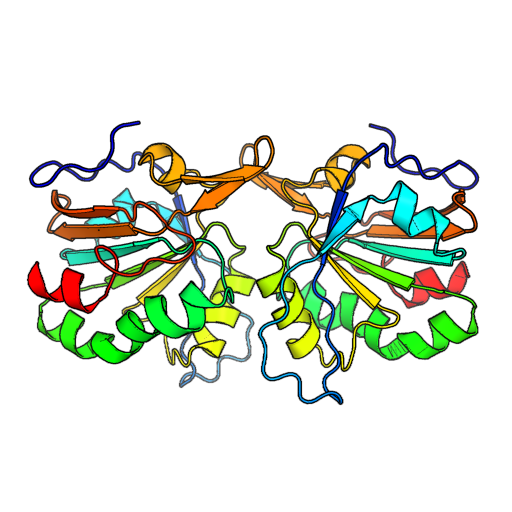84 GLN B C 1
ATOM 1971 O O . GLN B 1 84 ? -0.185 18.438 12.281 1 98.81 84 GLN B O 1
ATOM 1976 N N . VAL B 1 85 ? 1.146 16.703 12.344 1 98.94 85 VAL B N 1
ATOM 1977 C CA . VAL B 1 85 ? 1.312 16.531 10.906 1 98.94 85 VAL B CA 1
ATOM 1978 C C . VAL B 1 85 ? 0.667 15.219 10.461 1 98.94 85 VAL B C 1
ATOM 1980 O O . VAL B 1 85 ? 0.876 14.172 11.086 1 98.94 85 VAL B O 1
ATOM 1983 N N . VAL B 1 86 ? -0.158 15.266 9.43 1 98.94 86 VAL B N 1
ATOM 1984 C CA . VAL B 1 86 ? -0.782 14.047 8.922 1 98.94 86 VAL B CA 1
ATOM 1985 C C . VAL B 1 86 ? -0.383 13.828 7.461 1 98.94 86 VAL B C 1
ATOM 1987 O O . VAL B 1 86 ? -0.663 14.672 6.605 1 98.94 86 VAL B O 1
ATOM 1990 N N . VAL B 1 87 ? 0.311 12.773 7.223 1 98.94 87 VAL B N 1
ATOM 1991 C CA . VAL B 1 87 ? 0.624 12.312 5.871 1 98.94 87 VAL B CA 1
ATOM 1992 C C . VAL B 1 87 ? -0.491 11.406 5.363 1 98.94 87 VAL B C 1
ATOM 1994 O O . VAL B 1 87 ? -0.787 10.375 5.973 1 98.94 87 VAL B O 1
ATOM 1997 N N . VAL B 1 88 ? -1.1 11.766 4.277 1 98.94 88 VAL B N 1
ATOM 1998 C CA . VAL B 1 88 ? -2.277 11.055 3.795 1 98.94 88 VAL B CA 1
ATOM 1999 C C . VAL B 1 88 ? -1.936 10.305 2.508 1 98.94 88 VAL B C 1
ATOM 2001 O O . VAL B 1 88 ? -1.468 10.906 1.538 1 98.94 88 VAL B O 1
ATOM 2004 N N . THR B 1 89 ? -2.092 9.047 2.455 1 98.88 89 THR B N 1
ATOM 2005 C CA . THR B 1 89 ? -2.105 8.219 1.253 1 98.88 89 THR B CA 1
ATOM 2006 C C . THR B 1 89 ? -3.342 7.328 1.225 1 98.88 89 THR B C 1
ATOM 2008 O O . THR B 1 89 ? -4.113 7.297 2.186 1 98.88 89 THR B O 1
ATOM 2011 N N . VAL B 1 90 ? -3.541 6.609 0.092 1 98.25 90 VAL B N 1
ATOM 2012 C CA . VAL B 1 90 ? -4.645 5.656 0.017 1 98.25 90 VAL B CA 1
ATOM 2013 C C . VAL B 1 90 ? -4.137 4.254 0.349 1 98.25 90 VAL B C 1
ATOM 2015 O O . VAL B 1 90 ? -4.887 3.279 0.261 1 98.25 90 VAL B O 1
ATOM 2018 N N . ASP B 1 91 ? -2.887 4.098 0.736 1 98.5 91 ASP B N 1
ATOM 2019 C CA . ASP B 1 91 ? -2.238 2.814 1.002 1 98.5 91 ASP B CA 1
ATOM 2020 C C . ASP B 1 91 ? -2.744 2.203 2.307 1 98.5 91 ASP B C 1
ATOM 2022 O O . ASP B 1 91 ? -3.236 2.918 3.184 1 98.5 91 ASP B O 1
ATOM 2026 N N . ASN B 1 92 ? -2.65 0.885 2.438 1 98.19 92 ASN B N 1
ATOM 2027 C CA . ASN B 1 92 ? -3.086 0.223 3.662 1 98.19 92 ASN B CA 1
ATOM 2028 C C . ASN B 1 92 ? -2.27 0.681 4.867 1 98.19 92 ASN B C 1
ATOM 2030 O O . ASN B 1 92 ? -1.172 1.219 4.711 1 98.19 92 ASN B O 1
ATO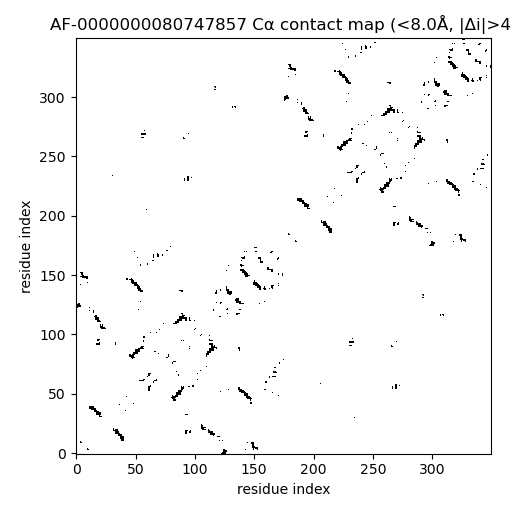M 2034 N N . PRO B 1 93 ? -2.814 0.51 6.09 1 98.19 93 PRO B N 1
ATOM 2035 C CA . PRO B 1 93 ? -2.172 1.079 7.277 1 98.19 93 PRO B CA 1
ATOM 2036 C C . PRO B 1 93 ? -0.829 0.424 7.594 1 98.19 93 PRO B C 1
ATOM 2038 O O . PRO B 1 93 ? 0.072 1.079 8.125 1 98.19 93 PRO B O 1
ATOM 2041 N N . PHE B 1 94 ? -0.691 -0.847 7.234 1 98.25 94 PHE B N 1
ATOM 2042 C CA . PHE B 1 94 ? 0.549 -1.549 7.543 1 98.25 94 PHE B CA 1
ATOM 2043 C C . PHE B 1 94 ? 1.686 -1.057 6.652 1 98.25 94 PHE B C 1
ATOM 2045 O O . PHE B 1 94 ? 2.812 -0.878 7.121 1 98.25 94 PHE B O 1
ATOM 2052 N N . ALA B 1 95 ? 1.376 -0.857 5.391 1 98.56 95 ALA B N 1
ATOM 2053 C CA . ALA B 1 95 ? 2.369 -0.292 4.48 1 98.56 95 ALA B CA 1
ATOM 2054 C C . ALA B 1 95 ? 2.76 1.121 4.902 1 98.56 95 ALA B C 1
ATOM 2056 O O . ALA B 1 95 ? 3.936 1.489 4.852 1 98.56 95 ALA B O 1
ATOM 2057 N N . ASN B 1 96 ? 1.783 1.903 5.293 1 98.75 96 ASN B N 1
ATOM 2058 C CA . ASN B 1 96 ? 2.07 3.25 5.773 1 98.75 96 ASN B CA 1
ATOM 2059 C C . ASN B 1 96 ? 2.975 3.227 7.004 1 98.75 96 ASN B C 1
ATOM 2061 O O . ASN B 1 96 ? 3.898 4.031 7.113 1 98.75 96 ASN B O 1
ATOM 2065 N N . GLU B 1 97 ? 2.68 2.367 7.953 1 97.94 97 GLU B N 1
ATOM 2066 C CA . GLU B 1 97 ? 3.539 2.232 9.125 1 97.94 97 GLU B CA 1
ATOM 2067 C C . GLU B 1 97 ? 4.961 1.843 8.727 1 97.94 97 GLU B C 1
ATOM 2069 O O . GLU B 1 97 ? 5.93 2.428 9.219 1 97.94 97 GLU B O 1
ATOM 2074 N N . ALA B 1 98 ? 5.051 0.845 7.891 1 98 98 ALA B N 1
ATOM 2075 C CA . ALA B 1 98 ? 6.359 0.399 7.418 1 98 98 ALA B CA 1
ATOM 2076 C C . ALA B 1 98 ? 7.105 1.534 6.723 1 98 98 ALA B C 1
ATOM 2078 O O . ALA B 1 98 ? 8.32 1.683 6.895 1 98 98 ALA B O 1
ATOM 2079 N N . TRP B 1 99 ? 6.371 2.311 5.941 1 98.81 99 TRP B N 1
ATOM 2080 C CA . TRP B 1 99 ? 6.953 3.445 5.23 1 98.81 99 TRP B CA 1
ATOM 2081 C C . TRP B 1 99 ? 7.473 4.492 6.211 1 98.81 99 TRP B C 1
ATOM 2083 O O . TRP B 1 99 ? 8.594 4.98 6.07 1 98.81 99 TRP B O 1
ATOM 2093 N N . ALA B 1 100 ? 6.676 4.797 7.219 1 98.5 100 ALA B N 1
ATOM 2094 C CA . ALA B 1 100 ? 7.102 5.734 8.258 1 98.5 100 ALA B CA 1
ATOM 2095 C C . ALA B 1 100 ? 8.406 5.285 8.898 1 98.5 100 ALA B C 1
ATOM 2097 O O . ALA B 1 100 ? 9.344 6.074 9.031 1 98.5 100 ALA B O 1
ATOM 2098 N N . LYS B 1 101 ? 8.461 4.066 9.281 1 97.12 101 LYS B N 1
ATOM 2099 C CA . LYS B 1 101 ? 9.664 3.514 9.906 1 97.12 101 LYS B CA 1
ATOM 2100 C C . LYS B 1 101 ? 10.852 3.551 8.953 1 97.12 101 LYS B C 1
ATOM 2102 O O . LYS B 1 101 ? 11.961 3.9 9.344 1 97.12 101 LYS B O 1
ATOM 2107 N N . ASN B 1 102 ? 10.57 3.234 7.695 1 97.94 102 ASN B N 1
ATOM 2108 C CA . ASN B 1 102 ? 11.602 3.275 6.672 1 97.94 102 ASN B CA 1
ATOM 2109 C C . ASN B 1 102 ? 12.164 4.684 6.492 1 97.94 102 ASN B C 1
ATOM 2111 O O . ASN B 1 102 ? 13.336 4.855 6.164 1 97.94 102 ASN B O 1
ATOM 2115 N N . LEU B 1 103 ? 11.375 5.668 6.699 1 98.5 103 LEU B N 1
ATOM 2116 C CA . LEU B 1 103 ? 11.766 7.062 6.555 1 98.5 103 LEU B CA 1
ATOM 2117 C C . LEU B 1 103 ? 12.484 7.559 7.805 1 98.5 103 LEU B C 1
ATOM 2119 O O . LEU B 1 103 ? 12.922 8.711 7.859 1 98.5 103 LEU B O 1
ATOM 2123 N N . GLY B 1 104 ? 12.539 6.75 8.883 1 97.62 104 GLY B N 1
ATOM 2124 C CA . GLY B 1 104 ? 13.297 7.09 10.07 1 97.62 104 GLY B CA 1
ATOM 2125 C C . GLY B 1 104 ? 12.445 7.684 11.172 1 97.62 104 GLY B C 1
ATOM 2126 O O . GLY B 1 104 ? 12.977 8.219 12.156 1 97.62 104 GLY B O 1
ATOM 2127 N N . VAL B 1 105 ? 11.125 7.621 11.039 1 98 105 VAL B N 1
ATOM 2128 C CA . VAL B 1 105 ? 10.227 8.109 12.086 1 98 105 VAL B CA 1
ATOM 2129 C C . VAL B 1 105 ? 10.383 7.242 13.336 1 98 105 VAL B C 1
ATOM 2131 O O . VAL B 1 105 ? 10.297 6.016 13.266 1 98 105 VAL B O 1
ATOM 2134 N N . GLN B 1 106 ? 10.594 7.887 14.445 1 95.81 106 GLN B N 1
ATOM 2135 C CA . GLN B 1 106 ? 10.859 7.152 15.672 1 95.81 106 GLN B CA 1
ATOM 2136 C C . GLN B 1 106 ? 9.57 6.895 16.453 1 95.81 106 GLN B C 1
ATOM 2138 O O . GLN B 1 106 ? 9.469 5.918 17.203 1 95.81 106 GLN B O 1
ATOM 2143 N N . ASN B 1 107 ? 8.703 7.797 16.328 1 96.12 107 ASN B N 1
ATOM 2144 C CA . ASN B 1 107 ? 7.387 7.637 16.938 1 96.12 107 ASN B CA 1
ATOM 2145 C C . ASN B 1 107 ? 6.348 8.516 16.25 1 96.12 107 ASN B C 1
ATOM 2147 O O . ASN B 1 107 ? 6.699 9.461 15.531 1 96.12 107 ASN B O 1
ATOM 2151 N N . THR B 1 108 ? 5.09 8.219 16.469 1 97 108 THR B N 1
ATOM 2152 C CA . THR B 1 108 ? 4.023 8.922 15.758 1 97 108 THR B CA 1
ATOM 2153 C C . THR B 1 108 ? 3.254 9.836 16.703 1 97 108 THR B C 1
ATOM 2155 O O . THR B 1 108 ? 2.037 9.984 16.578 1 97 108 THR B O 1
ATOM 2158 N N . LYS B 1 109 ? 3.938 10.406 17.656 1 97 109 LYS B N 1
ATOM 2159 C CA . LYS B 1 109 ? 3.299 11.289 18.625 1 97 109 LYS B CA 1
ATOM 2160 C C . LYS B 1 109 ? 2.793 12.562 17.969 1 97 109 LYS B C 1
ATOM 2162 O O . LYS B 1 109 ? 1.71 13.055 18.297 1 97 109 LYS B O 1
ATOM 2167 N N . HIS B 1 110 ? 3.568 13.125 17.047 1 98.31 110 HIS B N 1
ATOM 2168 C CA . HIS B 1 110 ? 3.225 14.406 16.438 1 98.31 110 HIS B CA 1
ATOM 2169 C C . HIS B 1 110 ? 3.125 14.305 14.93 1 98.31 110 HIS B C 1
ATOM 2171 O O . HIS B 1 110 ? 3.084 15.328 14.234 1 98.31 110 HIS B O 1
ATOM 2177 N N . ILE B 1 111 ? 3.158 13.117 14.414 1 98.81 111 ILE B N 1
ATOM 2178 C CA . ILE B 1 111 ? 2.988 12.859 12.992 1 98.81 111 ILE B CA 1
ATOM 2179 C C . ILE B 1 111 ? 2.209 11.555 12.789 1 98.81 111 ILE B C 1
ATOM 2181 O O . ILE B 1 111 ? 2.438 10.578 13.5 1 98.81 111 ILE B O 1
ATOM 2185 N N . LYS B 1 112 ? 1.238 11.555 11.961 1 98.81 112 LYS B N 1
ATOM 2186 C CA . LYS B 1 112 ? 0.459 10.367 11.602 1 98.81 112 LYS B CA 1
ATOM 2187 C C . LYS B 1 112 ? 0.602 10.047 10.117 1 98.81 112 LYS B C 1
ATOM 2189 O O . LYS B 1 112 ? 0.661 10.945 9.281 1 98.81 112 LYS B O 1
ATOM 2194 N N . PHE B 1 113 ? 0.704 8.852 9.828 1 98.88 113 PHE B N 1
ATOM 2195 C CA . PHE B 1 113 ? 0.57 8.367 8.461 1 98.88 113 PHE B CA 1
ATOM 2196 C C . PHE B 1 113 ? -0.807 7.75 8.242 1 98.88 113 PHE B C 1
ATOM 2198 O O . PHE B 1 113 ? -1.058 6.613 8.641 1 98.88 113 PHE B O 1
ATOM 2205 N N . ALA B 1 114 ? -1.656 8.484 7.582 1 98.88 114 ALA B N 1
ATOM 2206 C CA . ALA B 1 114 ? -3.086 8.195 7.52 1 98.88 114 ALA B CA 1
ATOM 2207 C C . ALA B 1 114 ? -3.438 7.441 6.238 1 98.88 114 ALA B C 1
ATOM 2209 O O . ALA B 1 114 ? -2.936 7.77 5.16 1 98.88 114 ALA B O 1
ATOM 2210 N N . THR B 1 115 ? -4.207 6.461 6.445 1 98.62 115 THR B N 1
ATOM 2211 C CA . THR B 1 115 ? -4.812 5.734 5.332 1 98.62 115 THR B CA 1
ATOM 2212 C C . THR B 1 115 ? -6.18 6.316 4.984 1 98.62 115 THR B C 1
ATOM 2214 O O . THR B 1 115 ? -7.109 6.262 5.793 1 98.62 115 THR B O 1
ATOM 2217 N N . ASP B 1 116 ? -6.281 6.922 3.82 1 97.94 116 ASP B N 1
ATOM 2218 C CA . ASP B 1 116 ? -7.551 7.352 3.236 1 97.94 116 ASP B CA 1
ATOM 2219 C C . ASP B 1 116 ? -8.156 6.254 2.367 1 97.94 116 ASP B C 1
ATOM 2221 O O . ASP B 1 116 ? -8.133 6.344 1.138 1 97.94 116 ASP B O 1
ATOM 2225 N N . ALA B 1 117 ? -8.75 5.273 3.025 1 93.75 117 ALA B N 1
ATOM 2226 C CA . ALA B 1 117 ? -9.273 4.094 2.336 1 93.75 117 ALA B CA 1
ATOM 2227 C C . ALA B 1 117 ? -10.258 4.496 1.242 1 93.75 117 ALA B C 1
ATOM 2229 O O . ALA B 1 117 ? -11.18 5.277 1.483 1 93.75 117 ALA B O 1
ATOM 2230 N N . GLY B 1 118 ? -10.039 3.955 0.039 1 93.81 118 GLY B N 1
ATOM 2231 C CA . GLY B 1 118 ? -10.938 4.246 -1.065 1 93.81 118 GLY B CA 1
ATOM 2232 C C . GLY B 1 118 ? -10.812 5.664 -1.582 1 93.81 118 GLY B C 1
ATOM 2233 O O . GLY B 1 118 ? -11.68 6.148 -2.312 1 93.81 118 GLY B O 1
ATOM 2234 N N . ALA B 1 119 ? -9.836 6.434 -1.108 1 97 119 ALA B N 1
ATOM 2235 C CA . ALA B 1 119 ? -9.57 7.809 -1.526 1 97 119 ALA B CA 1
ATOM 2236 C C . ALA B 1 119 ? -10.75 8.719 -1.189 1 97 119 ALA B C 1
ATOM 2238 O O . ALA B 1 119 ? -11.062 9.648 -1.941 1 97 119 ALA B O 1
ATOM 2239 N N . GLU B 1 120 ? -11.398 8.445 -0.137 1 96.56 120 GLU B N 1
ATOM 2240 C CA . GLU B 1 120 ? -12.625 9.164 0.199 1 96.56 120 GLU B CA 1
ATOM 2241 C C . GLU B 1 120 ? -12.336 10.648 0.445 1 96.56 120 GLU B C 1
ATOM 2243 O O . GLU B 1 120 ? -12.977 11.516 -0.157 1 96.56 120 GLU B O 1
ATOM 2248 N N . LEU B 1 121 ? -11.406 11 1.275 1 97.62 121 LEU B N 1
ATOM 2249 C CA . LEU B 1 121 ? -11.094 12.391 1.593 1 97.62 121 LEU B CA 1
ATOM 2250 C C . LEU B 1 121 ? -10.578 13.125 0.361 1 97.62 121 LEU B C 1
ATOM 2252 O O . LEU B 1 121 ? -11.078 14.203 0.025 1 97.62 121 LEU B O 1
ATOM 2256 N N . VAL B 1 122 ? -9.547 12.5 -0.286 1 97.69 122 VAL B N 1
ATOM 2257 C CA . VAL B 1 122 ? -8.867 13.227 -1.352 1 97.69 122 VAL B CA 1
ATOM 2258 C C . VAL B 1 122 ? -9.836 13.484 -2.502 1 97.69 122 VAL B C 1
ATOM 2260 O O . VAL B 1 122 ? -9.75 14.516 -3.176 1 97.69 122 VAL B O 1
ATOM 2263 N N . ARG B 1 123 ? -10.727 12.586 -2.76 1 96.69 123 ARG B N 1
ATOM 2264 C CA . ARG B 1 123 ? -11.742 12.82 -3.781 1 96.69 123 ARG B CA 1
ATOM 2265 C C . ARG B 1 123 ? -12.727 13.898 -3.336 1 96.69 123 ARG B C 1
ATOM 2267 O O . ARG B 1 123 ? -13.164 14.711 -4.145 1 96.69 123 ARG B O 1
ATOM 2274 N N . HIS B 1 124 ? -13.102 13.852 -2.068 1 96.94 124 HIS B N 1
ATOM 2275 C CA . HIS B 1 124 ? -13.984 14.875 -1.517 1 96.94 124 HIS B CA 1
ATOM 2276 C C . HIS B 1 124 ? -13.383 16.266 -1.689 1 96.94 124 HIS B C 1
ATOM 2278 O O . HIS B 1 124 ? -14.109 17.234 -1.973 1 96.94 124 HIS B O 1
ATOM 2284 N N . LEU B 1 125 ? -12.047 16.375 -1.571 1 97.44 125 LEU B N 1
ATOM 2285 C CA . LEU B 1 125 ? -11.352 17.656 -1.647 1 97.44 125 LEU B CA 1
ATOM 2286 C C . LEU B 1 125 ? -11.055 18.031 -3.096 1 97.44 125 LEU B C 1
ATOM 2288 O O . LEU B 1 125 ? -10.633 19.156 -3.379 1 97.44 125 LEU B O 1
ATOM 2292 N N . GLY B 1 126 ? -11.234 17.109 -3.975 1 97 126 GLY B N 1
ATOM 2293 C CA . GLY B 1 126 ? -10.828 17.328 -5.355 1 97 126 GLY B CA 1
ATOM 2294 C C . GLY B 1 126 ? -9.328 17.234 -5.555 1 97 126 GLY B C 1
ATOM 2295 O O . GLY B 1 126 ? -8.781 17.844 -6.48 1 97 126 GLY B O 1
ATOM 2296 N N . TYR B 1 127 ? -8.617 16.578 -4.703 1 97.88 127 TYR B N 1
ATOM 2297 C CA . TYR B 1 127 ? -7.156 16.484 -4.715 1 97.88 127 TYR B CA 1
ATOM 2298 C C . TYR B 1 127 ? -6.691 15.102 -5.141 1 97.88 127 TYR B C 1
ATOM 2300 O O . TYR B 1 127 ? -5.547 14.719 -4.895 1 97.88 127 TYR B O 1
ATOM 2308 N N . GLU B 1 128 ? -7.57 14.297 -5.766 1 97.56 128 GLU B N 1
ATOM 2309 C CA . GLU B 1 128 ? -7.242 12.938 -6.176 1 97.56 128 GLU B CA 1
ATOM 2310 C C . GLU B 1 128 ? -6.387 12.93 -7.438 1 97.56 128 GLU B C 1
ATOM 2312 O O . GLU B 1 128 ? -6.41 13.883 -8.219 1 97.56 128 GLU B O 1
ATOM 2317 N N . LEU B 1 129 ? -5.586 11.945 -7.559 1 97.69 129 LEU B N 1
ATOM 2318 C CA . LEU B 1 129 ? -4.832 11.586 -8.758 1 97.69 129 LEU B CA 1
ATOM 2319 C C . LEU B 1 129 ? -5.395 10.328 -9.398 1 97.69 129 LEU B C 1
ATOM 2321 O O . LEU B 1 129 ? -5.336 9.242 -8.805 1 97.69 129 LEU B O 1
ATOM 2325 N N . LYS B 1 130 ? -6.031 10.469 -10.562 1 96.06 130 LYS B N 1
ATOM 2326 C CA . LYS B 1 130 ? -6.527 9.289 -11.273 1 96.06 130 LYS B CA 1
ATOM 2327 C C . LYS B 1 130 ? -5.379 8.477 -11.867 1 96.06 130 LYS B C 1
ATOM 2329 O O . LYS B 1 130 ? -4.59 9 -12.656 1 96.06 130 LYS B O 1
ATOM 2334 N N . VAL B 1 131 ? -5.305 7.195 -11.445 1 94.38 131 VAL B N 1
ATOM 2335 C CA . VAL B 1 131 ? -4.184 6.383 -11.914 1 94.38 131 VAL B CA 1
ATOM 2336 C C . VAL B 1 131 ? -4.703 5.227 -12.766 1 94.38 131 VAL B C 1
ATOM 2338 O O . VAL B 1 131 ? -3.922 4.418 -13.266 1 94.38 131 VAL B O 1
ATOM 2341 N N . GLY B 1 132 ? -5.91 5.055 -12.906 1 91.38 132 GLY B N 1
ATOM 2342 C CA . GLY B 1 132 ? -6.605 4.051 -13.695 1 91.38 132 GLY B CA 1
ATOM 2343 C C . GLY B 1 132 ? -8.117 4.211 -13.672 1 91.38 132 GLY B C 1
ATOM 2344 O O . GLY B 1 132 ? -8.633 5.121 -13.016 1 91.38 132 GLY B O 1
ATOM 2345 N N . GLU B 1 133 ? -8.797 3.342 -14.461 1 89.81 133 GLU B N 1
ATOM 2346 C CA . GLU B 1 133 ? -10.258 3.406 -14.477 1 89.81 133 GLU B CA 1
ATOM 2347 C C . GLU B 1 133 ? -10.836 3.107 -13.102 1 89.81 133 GLU B C 1
ATOM 2349 O O . GLU B 1 133 ? -10.766 1.971 -12.625 1 89.81 133 GLU B O 1
ATOM 2354 N N . GLY B 1 134 ? -11.328 4.141 -12.477 1 90.88 134 GLY B N 1
ATOM 2355 C CA . GLY B 1 134 ? -11.938 3.986 -11.164 1 90.88 134 GLY B CA 1
ATOM 2356 C C . GLY B 1 134 ? -10.922 3.859 -10.047 1 90.88 134 GLY B C 1
ATOM 2357 O O . GLY B 1 134 ? -11.273 3.523 -8.914 1 90.88 134 GLY B O 1
ATOM 2358 N N . VAL B 1 135 ? -9.688 4.07 -10.375 1 93.88 135 VAL B N 1
ATOM 2359 C CA . VAL B 1 135 ? -8.625 3.936 -9.383 1 93.88 135 VAL B CA 1
ATOM 2360 C C . VAL B 1 135 ? -7.988 5.297 -9.109 1 93.88 135 VAL B C 1
ATOM 2362 O O . VAL B 1 135 ? -7.504 5.953 -10.039 1 93.88 135 VAL B O 1
ATOM 2365 N N . TYR B 1 136 ? -7.98 5.711 -7.895 1 96.94 136 TYR B N 1
ATOM 2366 C CA . TYR B 1 136 ? -7.504 7.035 -7.504 1 96.94 136 TYR B CA 1
ATOM 2367 C C . TYR B 1 136 ? -6.48 6.934 -6.379 1 96.94 136 TYR B C 1
ATOM 2369 O O . TYR B 1 136 ? -6.641 6.133 -5.457 1 96.94 136 TYR B O 1
ATOM 2377 N N . TRP B 1 137 ? -5.398 7.652 -6.52 1 98.19 137 TRP B N 1
ATOM 2378 C CA . TRP B 1 137 ? -4.438 7.914 -5.449 1 98.19 137 TRP B CA 1
ATOM 2379 C C . TRP B 1 137 ? -4.566 9.344 -4.938 1 98.19 137 TRP B C 1
ATOM 2381 O O . TRP B 1 137 ? -5.359 10.133 -5.465 1 98.19 137 TRP B O 1
ATOM 2391 N N . SER B 1 138 ? -3.91 9.625 -3.895 1 98.5 138 SER B N 1
ATOM 2392 C CA . SER B 1 138 ? -3.801 11.031 -3.502 1 98.5 138 SER B CA 1
ATOM 2393 C C . SER B 1 138 ? -2.949 11.812 -4.492 1 98.5 138 SER B C 1
ATOM 2395 O O . SER B 1 138 ? -1.918 11.328 -4.961 1 98.5 138 SER B O 1
ATOM 2397 N N . GLY B 1 139 ? -3.473 12.984 -4.824 1 98.44 139 GLY B N 1
ATOM 2398 C CA . GLY B 1 139 ? -2.488 13.914 -5.348 1 98.44 139 GLY B CA 1
ATOM 2399 C C . GLY B 1 139 ? -1.456 14.336 -4.32 1 98.44 139 GLY B C 1
ATOM 2400 O O . GLY B 1 139 ? -1.324 13.703 -3.27 1 98.44 139 GLY B O 1
ATOM 2401 N N . ARG B 1 140 ? -0.666 15.305 -4.723 1 98.81 140 ARG B N 1
ATOM 2402 C CA . ARG B 1 140 ? 0.27 15.891 -3.77 1 98.81 140 ARG B CA 1
ATOM 2403 C C . ARG B 1 140 ? -0.154 17.297 -3.381 1 98.81 140 ARG B C 1
ATOM 2405 O O . ARG B 1 140 ? -0.28 18.172 -4.242 1 98.81 140 ARG B O 1
ATOM 2412 N N . TRP B 1 141 ? -0.395 17.516 -2.162 1 98.81 141 TRP B N 1
ATOM 2413 C CA . TRP B 1 141 ? -1.025 18.734 -1.672 1 98.81 141 TRP B CA 1
ATOM 2414 C C . TRP B 1 141 ? -0.742 18.938 -0.187 1 98.81 141 TRP B C 1
ATOM 2416 O O . TRP B 1 141 ? -0.278 18.016 0.493 1 98.81 141 TRP B O 1
ATOM 2426 N N . THR B 1 142 ? -0.915 20.125 0.321 1 98.88 142 THR B N 1
ATOM 2427 C CA . THR B 1 142 ? -0.847 20.438 1.743 1 98.88 142 THR B CA 1
ATOM 2428 C C . THR B 1 142 ? -1.961 21.406 2.137 1 98.88 142 THR B C 1
ATOM 2430 O O . THR B 1 142 ? -2.223 22.375 1.432 1 98.88 142 THR B O 1
ATOM 2433 N N . VAL B 1 143 ? -2.637 21.094 3.166 1 98.88 143 VAL B N 1
ATOM 2434 C CA . VAL B 1 143 ? -3.619 21.969 3.803 1 98.88 143 VAL B CA 1
ATOM 2435 C C . VAL B 1 143 ? -3.252 22.172 5.27 1 98.88 143 VAL B C 1
ATOM 2437 O O . VAL B 1 143 ? -2.896 21.234 5.969 1 98.88 143 VAL B O 1
ATOM 2440 N N . ILE B 1 144 ? -3.279 23.391 5.695 1 98.94 144 ILE B N 1
ATOM 2441 C CA . ILE B 1 144 ? -3.09 23.719 7.105 1 98.94 144 ILE B CA 1
ATOM 2442 C C . ILE B 1 144 ? -4.414 24.172 7.707 1 98.94 144 ILE B C 1
ATOM 2444 O O . ILE B 1 144 ? -5.062 25.078 7.176 1 98.94 144 ILE B O 1
ATOM 2448 N N . VAL B 1 145 ? -4.785 23.562 8.773 1 98.81 145 VAL B N 1
ATOM 2449 C CA . VAL B 1 145 ? -6.051 23.859 9.438 1 98.81 145 VAL B CA 1
ATOM 2450 C C . VAL B 1 145 ? -5.785 24.359 10.852 1 98.81 145 VAL B C 1
ATOM 2452 O O . VAL B 1 145 ? -5.078 23.719 11.633 1 98.81 145 VAL B O 1
ATOM 2455 N N . LYS B 1 146 ? -6.262 25.484 11.203 1 98.62 146 LYS B N 1
ATOM 2456 C CA . LYS B 1 146 ? -6.219 26.062 12.547 1 98.62 146 LYS B CA 1
ATOM 2457 C C . LYS B 1 146 ? -7.621 26.266 13.102 1 98.62 146 LYS B C 1
ATOM 2459 O O . LYS B 1 146 ? -8.422 27 12.523 1 98.62 146 LYS B O 1
ATOM 2464 N N . ASP B 1 147 ? -7.875 25.562 14.211 1 97.94 147 ASP B N 1
ATOM 2465 C CA . ASP B 1 147 ? -9.188 25.656 14.844 1 97.94 147 ASP B CA 1
ATOM 2466 C C . ASP B 1 147 ? -10.305 25.375 13.836 1 97.94 147 ASP B C 1
ATOM 2468 O O . ASP B 1 147 ? -11.281 26.125 13.758 1 97.94 147 ASP B O 1
ATOM 2472 N N . GLY B 1 148 ? -10.016 24.422 13.008 1 97.44 148 GLY B N 1
ATOM 2473 C CA . GLY B 1 148 ? -11.016 23.938 12.062 1 97.44 148 GLY B CA 1
ATOM 2474 C C . GLY B 1 148 ? -11.109 24.797 10.812 1 97.44 148 GLY B C 1
ATOM 2475 O O . GLY B 1 148 ? -11.875 24.484 9.891 1 97.44 148 GLY B O 1
ATOM 2476 N N . VAL B 1 149 ? -10.273 25.828 10.703 1 98.25 149 VAL B N 1
ATOM 2477 C CA . VAL B 1 149 ? -10.32 26.766 9.578 1 98.25 149 VAL B CA 1
ATOM 2478 C C . VAL B 1 149 ? -9.07 26.609 8.727 1 98.25 149 VAL B C 1
ATOM 2480 O O . VAL B 1 149 ? -7.957 26.484 9.25 1 98.25 149 VAL B O 1
ATOM 2483 N N . VAL B 1 150 ? -9.289 26.594 7.438 1 98.75 150 VAL B N 1
ATOM 2484 C CA . VAL B 1 150 ? -8.172 26.453 6.512 1 98.75 150 VAL B CA 1
ATOM 2485 C C . VAL B 1 150 ? -7.355 27.75 6.484 1 98.75 150 VAL B C 1
ATOM 2487 O O . VAL B 1 150 ? -7.902 28.828 6.254 1 98.75 150 VAL B O 1
ATOM 2490 N N . VAL B 1 151 ? -6.047 27.641 6.652 1 98.62 151 VAL B N 1
ATOM 2491 C CA . VAL B 1 151 ? -5.215 28.844 6.598 1 98.62 151 VAL B CA 1
ATOM 2492 C C . VAL B 1 151 ? -4.254 28.75 5.414 1 98.62 151 VAL B C 1
ATOM 2494 O O . VAL B 1 151 ? -3.666 29.75 5.008 1 98.62 151 VAL B O 1
ATOM 2497 N N . TYR B 1 152 ? -4.09 27.609 4.863 1 98.75 152 TYR B N 1
ATOM 2498 C CA . TYR B 1 152 ? -3.299 27.391 3.658 1 98.75 152 TYR B CA 1
ATOM 2499 C C . TYR B 1 152 ? -3.801 26.172 2.887 1 98.75 152 TYR B C 1
ATOM 2501 O O . TYR B 1 152 ? -4.195 25.172 3.486 1 98.75 152 TYR B O 1
ATOM 2509 N N . ALA B 1 153 ? -3.844 26.281 1.638 1 98.62 153 ALA B N 1
ATOM 2510 C CA . ALA B 1 153 ? -4.18 25.172 0.751 1 98.62 153 ALA B CA 1
ATOM 2511 C C . ALA B 1 153 ? -3.363 25.219 -0.536 1 98.62 153 ALA B C 1
ATOM 2513 O O . ALA B 1 153 ? -3.555 26.125 -1.361 1 98.62 153 ALA B O 1
ATOM 2514 N N . GLY B 1 154 ? -2.42 24.312 -0.63 1 98.38 154 GLY B N 1
ATOM 2515 C CA . GLY B 1 154 ? -1.604 24.188 -1.827 1 98.38 154 GLY B CA 1
ATOM 2516 C C . GLY B 1 154 ? -1.712 22.828 -2.486 1 98.38 154 GLY B C 1
ATOM 2517 O O . GLY B 1 154 ? -1.48 21.797 -1.844 1 98.38 154 GLY B O 1
ATOM 2518 N N . ASN B 1 155 ? -2.098 22.797 -3.715 1 98.25 155 ASN B N 1
ATOM 2519 C CA . ASN B 1 155 ? -2.23 21.578 -4.512 1 98.25 155 ASN B CA 1
ATOM 2520 C C . ASN B 1 155 ? -1.272 21.594 -5.699 1 98.25 155 ASN B C 1
ATOM 2522 O O . ASN B 1 155 ? -1.297 22.516 -6.52 1 98.25 155 ASN B O 1
ATOM 2526 N N . GLU B 1 156 ? -0.453 20.578 -5.746 1 98.62 156 GLU B N 1
ATOM 2527 C CA . GLU B 1 156 ? 0.501 20.531 -6.852 1 98.62 156 GLU B CA 1
ATOM 2528 C C . GLU B 1 156 ? -0.209 20.312 -8.188 1 98.62 156 GLU B C 1
ATOM 2530 O O . GLU B 1 156 ? -1.13 19.5 -8.281 1 98.62 156 GLU B O 1
ATOM 2535 N N . SER B 1 157 ? 0.247 21 -9.18 1 97.12 157 SER B N 1
ATOM 2536 C CA . SER B 1 157 ? -0.267 20.781 -10.531 1 97.12 157 SER B CA 1
ATOM 2537 C C . SER B 1 157 ? 0.244 19.469 -11.109 1 97.12 157 SER B C 1
ATOM 2539 O O . SER B 1 157 ? -0.465 18.797 -11.859 1 97.12 157 SER B O 1
ATOM 2541 N N . ASN B 1 158 ? 1.474 19.125 -10.758 1 97 158 ASN B N 1
ATOM 2542 C CA . ASN B 1 158 ? 2.088 17.859 -11.148 1 97 158 ASN B CA 1
ATOM 2543 C C . ASN B 1 158 ? 2.455 17.016 -9.93 1 97 158 ASN B C 1
ATOM 2545 O O . ASN B 1 158 ? 3.635 16.859 -9.617 1 97 158 ASN B O 1
ATOM 2549 N N . PRO B 1 159 ? 1.463 16.344 -9.406 1 96.62 159 PRO B N 1
ATOM 2550 C CA . PRO B 1 159 ? 1.646 15.664 -8.125 1 96.62 159 PRO B CA 1
ATOM 2551 C C . PRO B 1 159 ? 2.664 14.531 -8.203 1 96.62 159 PRO B C 1
ATOM 2553 O O . PRO B 1 159 ? 3.186 14.094 -7.176 1 96.62 159 PRO B O 1
ATOM 2556 N N . ALA B 1 160 ? 2.977 14.023 -9.359 1 91.94 160 ALA B N 1
ATOM 2557 C CA . ALA B 1 160 ? 3.908 12.906 -9.5 1 91.94 160 ALA B CA 1
ATOM 2558 C C . ALA B 1 160 ? 5.352 13.367 -9.32 1 91.94 160 ALA B C 1
ATOM 2560 O O . ALA B 1 160 ? 6.215 12.586 -8.906 1 91.94 160 ALA B O 1
ATOM 2561 N N . SER B 1 161 ? 5.555 14.672 -9.578 1 94.38 161 SER B N 1
ATOM 2562 C CA . SER B 1 161 ? 6.957 15.07 -9.625 1 94.38 161 SER B CA 1
ATOM 2563 C C . SER B 1 161 ? 7.211 16.297 -8.75 1 94.38 161 SER B C 1
ATOM 2565 O O . SER B 1 161 ? 8.281 16.422 -8.148 1 94.38 161 SER B O 1
ATOM 2567 N N . ASP B 1 162 ? 6.246 17.203 -8.648 1 96.88 162 ASP B N 1
ATOM 2568 C CA . ASP B 1 162 ? 6.52 18.5 -8.062 1 96.88 162 ASP B CA 1
ATOM 2569 C C . ASP B 1 162 ? 6.328 18.484 -6.551 1 96.88 162 ASP B C 1
ATOM 2571 O O . ASP B 1 162 ? 5.398 17.859 -6.047 1 96.88 162 ASP B O 1
ATOM 2575 N N . VAL B 1 163 ? 7.207 19.078 -5.867 1 98.5 163 VAL B N 1
ATOM 2576 C CA . VAL B 1 163 ? 7.105 19.422 -4.453 1 98.5 163 VAL B CA 1
ATOM 2577 C C . VAL B 1 163 ? 7.41 20.906 -4.258 1 98.5 163 VAL B C 1
ATOM 2579 O O . VAL B 1 163 ? 8.555 21.281 -3.998 1 98.5 163 VAL B O 1
ATOM 2582 N N . THR B 1 164 ? 6.422 21.703 -4.453 1 98.62 164 THR B N 1
ATOM 2583 C CA . THR B 1 164 ? 6.539 23.156 -4.375 1 98.62 164 THR B CA 1
ATOM 2584 C C . THR B 1 164 ? 5.562 23.734 -3.354 1 98.62 164 THR B C 1
ATOM 2586 O O . THR B 1 164 ? 5.879 23.828 -2.166 1 98.62 164 THR B O 1
ATOM 2589 N N . VAL B 1 165 ? 4.332 23.75 -3.725 1 98.69 165 VAL B N 1
ATOM 2590 C CA . VAL B 1 165 ? 3.324 24.312 -2.842 1 98.69 165 VAL B CA 1
ATOM 2591 C C . VAL B 1 165 ? 3.008 23.344 -1.712 1 98.69 165 VAL B C 1
ATOM 2593 O O . VAL B 1 165 ? 2.398 23.719 -0.708 1 98.69 165 VAL B O 1
ATOM 2596 N N . SER B 1 166 ? 3.416 22.062 -1.856 1 98.81 166 SER B N 1
ATOM 2597 C CA . SER B 1 166 ? 3.162 21.047 -0.847 1 98.81 166 SER B CA 1
ATOM 2598 C C . SER B 1 166 ? 4.371 20.859 0.065 1 98.81 166 SER B C 1
ATOM 2600 O O . SER B 1 166 ? 4.312 20.094 1.033 1 98.81 166 SER B O 1
ATOM 2602 N N . SER B 1 167 ? 5.465 21.562 -0.125 1 98.81 167 SER B N 1
ATOM 2603 C CA . SER B 1 167 ? 6.703 21.344 0.617 1 98.81 167 SER B CA 1
ATOM 2604 C C . SER B 1 167 ? 6.574 21.828 2.057 1 98.81 167 SER B C 1
ATOM 2606 O O . SER B 1 167 ? 5.727 22.672 2.361 1 98.81 167 SER B O 1
ATOM 2608 N N . VAL B 1 168 ? 7.438 21.266 2.947 1 98.81 168 VAL B N 1
ATOM 2609 C CA . VAL B 1 168 ? 7.441 21.688 4.344 1 98.81 168 VAL B CA 1
ATOM 2610 C C . VAL B 1 168 ? 7.883 23.141 4.445 1 98.81 168 VAL B C 1
ATOM 2612 O O . VAL B 1 168 ? 7.402 23.875 5.305 1 98.81 168 VAL B O 1
ATOM 2615 N N . GLU B 1 169 ? 8.82 23.547 3.582 1 98.56 169 GLU B N 1
ATOM 2616 C CA . GLU B 1 169 ? 9.273 24.938 3.58 1 98.56 169 GLU B CA 1
ATOM 2617 C C . GLU B 1 169 ? 8.117 25.891 3.311 1 98.56 169 GLU B C 1
ATOM 2619 O O . GLU B 1 169 ? 7.984 26.922 3.979 1 98.56 169 GLU B O 1
ATOM 2624 N N . GLU B 1 170 ? 7.348 25.547 2.307 1 98.69 170 GLU B N 1
ATOM 2625 C CA . GLU B 1 170 ? 6.195 26.391 2.006 1 98.69 170 GLU B CA 1
ATOM 2626 C C . GLU B 1 170 ? 5.199 26.391 3.164 1 98.69 170 GLU B C 1
ATOM 2628 O O . GLU B 1 170 ? 4.645 27.438 3.504 1 98.69 170 GLU B O 1
ATOM 2633 N N . ALA B 1 171 ? 4.91 25.188 3.74 1 98.69 171 ALA B N 1
ATOM 2634 C CA . ALA B 1 171 ? 4.012 25.094 4.891 1 98.69 171 ALA B CA 1
ATOM 2635 C C . ALA B 1 171 ? 4.473 26.016 6.02 1 98.69 171 ALA B C 1
ATOM 2637 O O . ALA B 1 171 ? 3.664 26.75 6.605 1 98.69 171 ALA B O 1
ATOM 2638 N N . LEU B 1 172 ? 5.758 25.969 6.32 1 98.69 172 LEU B N 1
ATOM 2639 C CA . LEU B 1 172 ? 6.324 26.75 7.418 1 98.69 172 LEU B CA 1
ATOM 2640 C C . LEU B 1 172 ? 6.098 28.234 7.207 1 98.69 172 LEU B C 1
ATOM 2642 O O . LEU B 1 172 ? 5.902 28.984 8.164 1 98.69 172 LEU B O 1
ATOM 2646 N N . LYS B 1 173 ? 6.035 28.672 5.953 1 98.25 173 LYS B N 1
ATOM 2647 C CA . LYS B 1 173 ? 5.824 30.078 5.625 1 98.25 173 LYS B CA 1
ATOM 2648 C C . LYS B 1 173 ? 4.422 30.531 6.02 1 98.25 173 LYS B C 1
ATOM 2650 O O . LYS B 1 173 ? 4.18 31.719 6.199 1 98.25 173 LYS B O 1
ATOM 2655 N N . HIS B 1 174 ? 3.58 29.625 6.07 1 97.94 174 HIS B N 1
ATOM 2656 C CA . HIS B 1 174 ? 2.186 29.984 6.293 1 97.94 174 HIS B CA 1
ATOM 2657 C C . HIS B 1 174 ? 1.769 29.719 7.734 1 97.94 174 HIS B C 1
ATOM 2659 O O . HIS B 1 174 ? 0.585 29.797 8.07 1 97.94 174 HIS B O 1
ATOM 2665 N N . LEU B 1 175 ? 2.721 29.281 8.578 1 97.62 175 LEU B N 1
ATOM 2666 C CA . LEU B 1 175 ? 2.479 29.031 10 1 97.62 175 LEU B CA 1
ATOM 2667 C C . LEU B 1 175 ? 2.918 30.219 10.836 1 97.62 175 LEU B C 1
ATOM 2669 O O . LEU B 1 175 ? 3.764 31.016 10.414 1 97.62 175 LEU B O 1
#